Protein AF-A0A7K2M2I0-F1 (afdb_monomer)

Solvent-accessible surface area (backbone atoms only — not comparable to full-atom values): 10904 Å² total; per-residue (Å²): 122,83,49,74,66,54,55,47,47,63,71,65,64,70,82,87,80,87,92,61,94,86,58,43,70,36,60,53,73,63,79,59,90,87,42,43,82,26,60,72,17,29,39,34,62,37,60,42,99,86,57,34,43,41,34,21,38,32,19,46,18,62,40,40,69,42,77,88,64,97,69,63,64,79,21,45,35,32,72,58,45,42,51,54,37,42,75,67,76,42,60,41,87,72,42,45,36,76,37,56,47,41,44,32,69,57,43,24,55,62,73,45,43,42,28,23,38,46,34,14,31,52,50,19,38,62,26,90,73,6,53,51,38,55,55,46,54,54,52,52,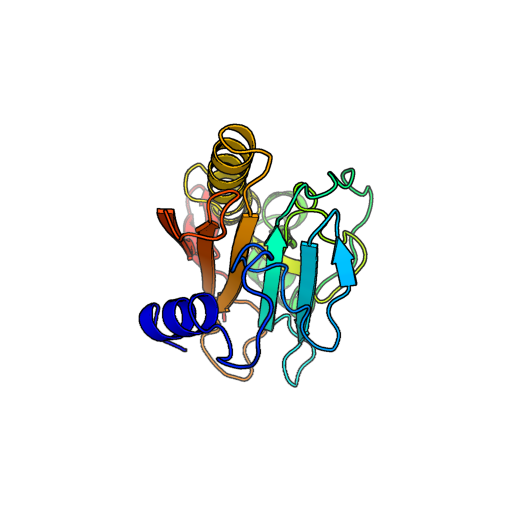53,44,65,77,40,63,72,20,35,28,37,34,39,24,33,54,39,44,75,46,94,84,42,55,27,34,41,27,34,43,38,39,36,40,35,20,43,62,72,21,47,78,74,55,72,51,74,49,76,26,54,21,26,32,78,52,67,94,79,37,77,42,70,69,30,70

Foldseek 3Di:
DDDLVVVVCVLVDDDDDDDDLPAQLAQQPDDDPQWDDFASKTWHWDADPVQATFKIKIKQALGDQADDDPDADAAWCNVVLCVLCVVLVHHCVQFKDFAARDDSGRVGDSHDSSRTAIFTDPQADPDCQHPVVLVVVVVVVCVVANLKIKTKMKGQDAPDSPWRHGQWIWIKIFIAHNNNHTDDMDIHIGGRWTQSDVVGIDGSGD

pLDDT: mean 89.0, std 15.61, range [38.84, 98.62]

Nearest PDB structures (foldseek):
  4qgo-assembly2_B  TM=6.259E-01  e=3.735E-07  Streptococcus agalactiae ILRI112
  3owv-assembly1_A  TM=6.358E-01  e=6.701E-07  Streptococcus pneumoniae
  3owv-assembly2_B  TM=6.213E-01  e=8.466E-07  Streptococcus pneumoniae
  6t6k-assembly1_A  TM=5.512E-01  e=5.069E+00  Synechocystis sp. PCC 6803 substr. Kazusa

Structure (mmCIF, N/CA/C/O backbone):
data_AF-A0A7K2M2I0-F1
#
_entry.id   AF-A0A7K2M2I0-F1
#
loop_
_atom_site.group_PDB
_atom_site.id
_atom_site.type_symbol
_atom_site.label_atom_id
_atom_site.label_alt_id
_atom_site.label_comp_id
_atom_site.label_asym_id
_atom_site.label_entity_id
_atom_site.label_seq_id
_atom_site.pdbx_PDB_ins_code
_atom_site.Cartn_x
_atom_site.Cartn_y
_atom_site.Cartn_z
_atom_site.occupancy
_atom_site.B_iso_or_equiv
_atom_site.auth_seq_id
_atom_site.auth_comp_id
_atom_site.auth_asym_id
_atom_site.auth_atom_id
_atom_site.pdbx_PDB_model_num
ATOM 1 N N . ALA A 1 1 ? 7.058 -11.892 14.738 1.00 44.81 1 ALA A N 1
ATOM 2 C CA . ALA A 1 1 ? 7.104 -11.190 13.439 1.00 44.81 1 ALA A CA 1
ATOM 3 C C . ALA A 1 1 ? 8.462 -11.463 12.816 1.00 44.81 1 ALA A C 1
ATOM 5 O O . ALA A 1 1 ? 9.406 -11.544 13.599 1.00 44.81 1 ALA A O 1
ATOM 6 N N . PRO A 1 2 ? 8.571 -11.635 11.488 1.00 45.06 2 PRO A N 1
ATOM 7 C CA . PRO A 1 2 ? 9.882 -11.705 10.861 1.00 45.06 2 PRO A CA 1
ATOM 8 C C . PRO A 1 2 ? 10.647 -10.408 11.135 1.00 45.06 2 PRO A C 1
ATOM 10 O O . PRO A 1 2 ? 10.072 -9.321 11.243 1.00 45.06 2 PRO A O 1
ATOM 13 N N . SER A 1 3 ? 11.947 -10.547 11.328 1.00 47.19 3 SER A N 1
ATOM 14 C CA . SER A 1 3 ? 12.877 -9.443 11.488 1.00 47.19 3 SER A CA 1
ATOM 15 C C . SER A 1 3 ? 13.002 -8.645 10.182 1.00 47.19 3 SER A C 1
ATOM 17 O O . SER A 1 3 ? 12.804 -9.193 9.094 1.00 47.19 3 SER A O 1
ATOM 19 N N . PRO A 1 4 ? 13.409 -7.364 10.246 1.00 48.16 4 PRO A N 1
ATOM 20 C CA . PRO A 1 4 ? 13.746 -6.591 9.050 1.00 48.16 4 PRO A CA 1
ATOM 21 C C . PRO A 1 4 ? 14.769 -7.295 8.144 1.00 48.16 4 PRO A C 1
ATOM 23 O O . PRO A 1 4 ? 14.689 -7.177 6.924 1.00 48.16 4 PRO A O 1
ATOM 26 N N . ALA A 1 5 ? 15.687 -8.073 8.731 1.00 45.75 5 ALA A N 1
ATOM 27 C CA . ALA A 1 5 ? 16.658 -8.885 8.004 1.00 45.75 5 ALA A CA 1
ATOM 28 C C . ALA A 1 5 ? 16.000 -10.046 7.239 1.00 45.75 5 ALA A C 1
ATOM 30 O O . ALA A 1 5 ? 16.380 -10.317 6.105 1.00 45.75 5 ALA A O 1
ATOM 31 N N . GLU A 1 6 ? 14.979 -10.695 7.802 1.00 48.00 6 GLU A N 1
ATOM 32 C CA . GLU A 1 6 ? 14.219 -11.749 7.118 1.00 48.00 6 GLU A CA 1
ATOM 33 C C . GLU A 1 6 ? 13.348 -11.186 5.987 1.00 48.00 6 GLU A C 1
ATOM 35 O O . GLU A 1 6 ? 13.286 -11.784 4.912 1.00 48.00 6 GLU A O 1
ATOM 40 N N . SER A 1 7 ? 12.722 -10.019 6.176 1.00 49.75 7 SER A N 1
ATOM 41 C CA . SER A 1 7 ? 11.984 -9.340 5.100 1.00 49.75 7 SER A CA 1
ATOM 42 C C . SER A 1 7 ? 12.932 -8.865 3.986 1.00 49.75 7 SER A C 1
ATOM 44 O O . SER A 1 7 ? 12.614 -9.011 2.805 1.00 49.75 7 SER A O 1
ATOM 46 N N . ALA A 1 8 ? 14.127 -8.369 4.332 1.00 51.31 8 ALA A N 1
ATOM 47 C CA . ALA A 1 8 ? 15.167 -8.015 3.364 1.00 51.31 8 ALA A CA 1
ATOM 48 C C . ALA A 1 8 ? 15.718 -9.248 2.626 1.00 51.31 8 ALA A C 1
ATOM 50 O O . ALA A 1 8 ? 15.867 -9.211 1.408 1.00 51.31 8 ALA A O 1
ATOM 51 N N . ALA A 1 9 ? 15.939 -10.365 3.323 1.00 55.78 9 ALA A N 1
ATOM 52 C CA . ALA A 1 9 ? 16.357 -11.625 2.713 1.00 55.78 9 ALA A CA 1
ATOM 53 C C . ALA A 1 9 ? 15.294 -12.163 1.744 1.00 55.78 9 ALA A C 1
ATOM 55 O O . ALA A 1 9 ? 15.634 -12.608 0.649 1.00 55.78 9 ALA A O 1
ATOM 56 N N . ARG A 1 10 ? 14.001 -12.061 2.083 1.00 59.44 10 ARG A N 1
ATOM 57 C CA . ARG A 1 10 ? 12.899 -12.401 1.164 1.00 59.44 10 ARG A CA 1
ATOM 58 C C . ARG A 1 10 ? 12.860 -11.492 -0.064 1.00 59.44 10 ARG A C 1
ATOM 60 O O . ARG A 1 10 ? 12.617 -11.982 -1.162 1.00 59.44 10 ARG A O 1
ATOM 67 N N . ALA A 1 11 ? 13.134 -10.197 0.099 1.00 55.69 11 ALA A N 1
ATOM 68 C CA . ALA A 1 11 ? 13.241 -9.265 -1.024 1.00 55.69 11 ALA A CA 1
ATOM 69 C C . ALA A 1 11 ? 14.474 -9.544 -1.908 1.00 55.69 11 ALA A C 1
ATOM 71 O O . ALA A 1 11 ? 14.395 -9.377 -3.123 1.00 55.69 11 ALA A O 1
ATOM 72 N N . ALA A 1 12 ? 15.581 -10.001 -1.316 1.00 55.03 12 ALA A N 1
ATOM 73 C CA . ALA A 1 12 ? 16.844 -10.278 -2.001 1.00 55.03 12 ALA A CA 1
ATOM 74 C C . ALA A 1 12 ? 16.941 -11.688 -2.620 1.00 55.03 12 ALA A C 1
ATOM 76 O O . ALA A 1 12 ? 17.803 -11.929 -3.463 1.00 55.03 12 ALA A O 1
ATOM 77 N N . SER A 1 13 ? 16.085 -12.634 -2.220 1.00 49.22 13 SER A N 1
ATOM 78 C CA . SER A 1 13 ? 16.170 -14.030 -2.666 1.00 49.22 13 SER A CA 1
ATOM 79 C C . SER A 1 13 ? 15.717 -14.197 -4.124 1.00 49.22 13 SER A C 1
ATOM 81 O O . SER A 1 13 ? 14.531 -14.373 -4.411 1.00 49.22 13 SER A O 1
ATOM 83 N N . ALA A 1 14 ? 16.670 -14.193 -5.057 1.00 45.72 14 ALA A N 1
ATOM 84 C CA . ALA A 1 14 ? 16.487 -14.734 -6.402 1.00 45.72 14 ALA A CA 1
ATOM 85 C C . ALA A 1 14 ? 16.726 -16.260 -6.384 1.00 45.72 14 ALA A C 1
ATOM 87 O O . ALA A 1 14 ? 17.721 -16.704 -5.811 1.00 45.72 14 ALA A O 1
ATOM 88 N N . PRO A 1 15 ? 15.872 -17.099 -7.002 1.00 42.66 15 PRO A N 1
ATOM 89 C CA . PRO A 1 15 ? 16.202 -18.507 -7.171 1.00 42.66 15 PRO A CA 1
ATOM 90 C C . PRO A 1 15 ? 17.300 -18.646 -8.235 1.00 42.66 15 PRO A C 1
ATOM 92 O O . PRO A 1 15 ? 17.111 -18.235 -9.381 1.00 42.66 15 PRO A O 1
ATOM 95 N N . ALA A 1 16 ? 18.434 -19.237 -7.855 1.00 41.16 16 ALA A N 1
ATOM 96 C CA . ALA A 1 16 ? 19.472 -19.667 -8.785 1.00 41.16 16 ALA A CA 1
ATOM 97 C C . ALA A 1 16 ? 18.910 -20.775 -9.696 1.00 41.16 16 ALA A C 1
ATOM 99 O O . ALA A 1 16 ? 18.364 -21.762 -9.204 1.00 41.16 16 ALA A O 1
ATOM 100 N N . GLY A 1 17 ? 18.994 -20.591 -11.017 1.00 38.84 17 GLY A N 1
ATOM 101 C CA . GLY A 1 17 ? 18.535 -21.587 -11.988 1.00 38.84 17 GLY A CA 1
ATOM 102 C C . GLY A 1 17 ? 18.375 -21.059 -13.418 1.00 38.84 17 GLY A C 1
ATOM 103 O O . GLY A 1 17 ? 17.426 -20.329 -13.706 1.00 38.84 17 GLY A O 1
ATOM 104 N N . ASP A 1 18 ? 19.318 -21.491 -14.253 1.00 42.44 18 ASP A N 1
ATOM 105 C CA . ASP A 1 18 ? 19.392 -21.599 -15.717 1.00 42.44 18 ASP A CA 1
ATOM 106 C C . ASP A 1 18 ? 19.534 -20.397 -16.665 1.00 42.44 18 ASP A C 1
ATOM 108 O O . ASP A 1 18 ? 19.081 -19.276 -16.429 1.00 42.44 18 ASP A O 1
ATOM 112 N N . GLN A 1 19 ? 20.285 -20.736 -17.721 1.00 45.16 19 GLN A N 1
ATOM 113 C CA . GLN A 1 19 ? 21.080 -19.970 -18.672 1.00 45.16 19 GLN A CA 1
ATOM 114 C C . GLN A 1 19 ? 20.234 -19.144 -19.646 1.00 45.16 19 GLN A C 1
ATOM 116 O O . GLN A 1 19 ? 19.500 -19.688 -20.461 1.00 45.16 19 GLN A O 1
ATOM 121 N N . ASP A 1 20 ? 20.397 -17.826 -19.583 1.00 44.78 20 ASP A N 1
ATOM 122 C CA . ASP A 1 20 ? 20.154 -16.896 -20.689 1.00 44.78 20 ASP A CA 1
ATOM 123 C C . ASP A 1 20 ? 20.966 -15.637 -20.344 1.00 44.78 20 ASP A C 1
ATOM 125 O O . ASP A 1 20 ? 20.525 -14.793 -19.562 1.00 44.78 20 ASP A O 1
ATOM 129 N N . ALA A 1 21 ? 22.214 -15.572 -20.820 1.00 48.66 21 ALA A N 1
ATOM 130 C CA . ALA A 1 21 ? 23.200 -14.565 -20.403 1.00 48.66 21 ALA A CA 1
ATOM 131 C C . ALA A 1 21 ? 22.839 -13.119 -20.815 1.00 48.66 21 ALA A C 1
ATOM 133 O O . ALA A 1 21 ? 23.438 -12.181 -20.300 1.00 48.66 21 ALA A O 1
ATOM 134 N N . ASP A 1 22 ? 21.827 -12.946 -21.675 1.00 50.06 22 ASP A N 1
ATOM 135 C CA . ASP A 1 22 ? 21.399 -11.652 -22.228 1.00 50.06 22 ASP A CA 1
ATOM 136 C C . ASP A 1 22 ? 20.101 -11.088 -21.621 1.00 50.06 22 ASP A C 1
ATOM 138 O O . ASP A 1 22 ? 19.665 -9.992 -21.987 1.00 50.06 22 ASP A O 1
ATOM 142 N N . ARG A 1 23 ? 19.438 -11.792 -20.690 1.00 51.34 23 ARG A N 1
ATOM 143 C CA . ARG A 1 23 ? 18.279 -11.212 -19.986 1.00 51.34 23 ARG A CA 1
ATOM 144 C C . ARG A 1 23 ? 18.744 -10.460 -18.741 1.00 51.34 23 ARG A C 1
ATOM 146 O O . ARG A 1 23 ? 19.466 -11.054 -17.941 1.00 51.34 23 ARG A O 1
ATOM 153 N N . PRO A 1 24 ? 18.268 -9.217 -18.507 1.00 53.81 24 PRO A N 1
ATOM 154 C CA . PRO A 1 24 ? 18.514 -8.517 -17.251 1.00 53.81 24 PRO A CA 1
ATOM 155 C C . PRO A 1 24 ? 18.204 -9.440 -16.072 1.00 53.81 24 PRO A C 1
ATOM 157 O O . PRO A 1 24 ? 17.116 -10.025 -16.014 1.00 53.81 24 PRO A O 1
ATOM 160 N N . LEU A 1 25 ? 19.149 -9.584 -15.141 1.00 68.62 25 LEU A N 1
ATOM 161 C CA . LEU A 1 25 ? 19.031 -10.415 -13.929 1.00 68.62 25 LEU A CA 1
ATOM 162 C C . LEU A 1 25 ? 18.081 -9.795 -12.886 1.00 68.62 25 LEU A C 1
ATOM 164 O O . LEU A 1 25 ? 18.272 -9.916 -11.680 1.00 68.62 25 LEU A O 1
ATOM 168 N N . ASP A 1 26 ? 17.051 -9.107 -13.364 1.00 83.44 26 ASP A N 1
ATOM 169 C CA . ASP A 1 26 ? 16.182 -8.256 -12.580 1.00 83.44 26 ASP A CA 1
ATOM 170 C C . ASP A 1 26 ? 14.972 -9.017 -12.008 1.00 83.44 26 ASP A C 1
ATOM 172 O O . ASP A 1 26 ? 14.738 -10.205 -12.274 1.00 83.44 26 ASP A O 1
ATOM 176 N N . CYS A 1 27 ? 14.153 -8.325 -11.212 1.00 90.19 27 CYS A N 1
ATOM 177 C CA . CYS A 1 27 ? 13.001 -8.945 -10.560 1.00 90.19 27 CYS A CA 1
ATOM 178 C C . CYS A 1 27 ? 11.903 -9.433 -11.526 1.00 90.19 27 CYS A C 1
ATOM 180 O O . CYS A 1 27 ? 10.989 -10.151 -11.101 1.00 90.19 27 CYS A O 1
ATOM 182 N N . ALA A 1 28 ? 11.940 -9.041 -12.804 1.00 89.06 28 ALA A N 1
ATOM 183 C CA . ALA A 1 28 ? 10.924 -9.377 -13.795 1.00 89.06 28 ALA A CA 1
ATOM 184 C C . ALA A 1 28 ? 11.223 -10.710 -14.490 1.00 89.06 28 ALA A C 1
ATOM 186 O O . ALA A 1 28 ? 10.311 -11.294 -15.081 1.00 89.06 28 ALA A O 1
ATOM 187 N N . ARG A 1 29 ? 12.459 -11.226 -14.379 1.00 85.50 29 ARG A N 1
ATOM 188 C CA . ARG A 1 29 ? 12.891 -12.483 -15.011 1.00 85.50 29 ARG A CA 1
ATOM 189 C C . ARG A 1 29 ? 11.975 -13.659 -14.676 1.00 85.50 29 ARG A C 1
ATOM 191 O O . ARG A 1 29 ? 11.668 -14.470 -15.549 1.00 85.50 29 ARG A O 1
ATOM 198 N N . ARG A 1 30 ? 11.522 -13.754 -13.422 1.00 84.94 30 ARG A N 1
ATOM 199 C CA . ARG A 1 30 ? 10.608 -14.806 -12.965 1.00 84.94 30 ARG A CA 1
ATOM 200 C C . ARG A 1 30 ? 9.405 -14.204 -12.258 1.00 84.94 30 ARG A C 1
ATOM 202 O O . ARG A 1 30 ? 9.516 -13.668 -11.160 1.00 84.94 30 ARG A O 1
ATOM 209 N N . MET A 1 31 ? 8.240 -14.367 -12.873 1.00 92.38 31 MET A N 1
ATOM 210 C CA . MET A 1 31 ? 6.964 -14.050 -12.245 1.00 92.38 31 MET A CA 1
ATOM 211 C C . MET A 1 31 ? 6.571 -15.181 -11.277 1.00 92.38 31 MET A C 1
ATOM 213 O O . MET A 1 31 ? 6.487 -16.337 -11.708 1.00 92.38 31 MET A O 1
ATOM 217 N N . PRO A 1 32 ? 6.327 -14.894 -9.986 1.00 93.69 32 PRO A N 1
ATOM 218 C CA . PRO A 1 32 ? 5.854 -15.896 -9.036 1.00 93.69 32 PRO A CA 1
ATOM 219 C C . PRO A 1 32 ? 4.492 -16.482 -9.430 1.00 93.69 32 PRO A C 1
ATOM 221 O O . PRO A 1 32 ? 3.665 -15.821 -10.065 1.00 93.69 32 PRO A O 1
ATOM 224 N N . LYS A 1 33 ? 4.220 -17.722 -9.007 1.00 93.94 33 LYS A N 1
ATOM 225 C CA . LYS A 1 33 ? 2.902 -18.346 -9.192 1.00 93.94 33 LYS A CA 1
ATOM 226 C C . LYS A 1 33 ? 1.832 -17.515 -8.474 1.00 93.94 33 LYS A C 1
ATOM 228 O O . LYS A 1 33 ? 2.011 -17.142 -7.321 1.00 93.94 33 LYS A O 1
ATOM 233 N N . GLY A 1 34 ? 0.719 -17.245 -9.155 1.00 93.75 34 GLY A N 1
ATOM 234 C CA . GLY A 1 34 ? -0.383 -16.438 -8.617 1.00 93.75 34 GLY A CA 1
ATOM 235 C C . GLY A 1 34 ? -0.185 -14.924 -8.734 1.00 93.75 34 GLY A C 1
ATOM 236 O O . GLY A 1 34 ? -1.115 -14.178 -8.434 1.00 93.75 34 GLY A O 1
ATOM 237 N N . ALA A 1 35 ? 0.978 -14.457 -9.203 1.00 96.81 35 ALA A N 1
ATOM 238 C CA . ALA A 1 35 ? 1.174 -13.048 -9.509 1.00 96.81 35 ALA A CA 1
ATOM 239 C C . ALA A 1 35 ? 0.404 -12.650 -10.779 1.00 96.81 35 ALA A C 1
ATOM 241 O O . ALA A 1 35 ? 0.248 -13.436 -11.717 1.00 96.81 35 ALA A O 1
ATOM 242 N N . VAL A 1 36 ? -0.050 -11.401 -10.818 1.00 96.50 36 VAL A N 1
ATOM 243 C CA . VAL A 1 36 ? -0.698 -10.783 -11.976 1.00 96.50 36 VAL A CA 1
ATOM 244 C C . VAL A 1 36 ? 0.282 -9.860 -12.688 1.00 96.50 36 VAL A C 1
ATOM 246 O O . VAL A 1 36 ? 1.076 -9.170 -12.048 1.00 96.50 36 VAL A O 1
ATOM 249 N N . ARG A 1 37 ? 0.227 -9.816 -14.022 1.00 96.38 37 ARG A N 1
ATOM 250 C CA . ARG A 1 37 ? 1.050 -8.884 -14.804 1.00 96.38 37 ARG A CA 1
ATOM 251 C C . ARG A 1 37 ? 0.678 -7.435 -14.487 1.00 96.38 37 ARG A C 1
ATOM 253 O O . ARG A 1 37 ? -0.501 -7.099 -14.397 1.00 96.38 37 ARG A O 1
ATOM 260 N N . SER A 1 38 ? 1.690 -6.580 -14.372 1.00 95.56 38 SER A N 1
ATOM 261 C CA . SER A 1 38 ? 1.537 -5.142 -14.149 1.00 95.56 38 SER A CA 1
ATOM 262 C C . SER A 1 38 ? 2.661 -4.401 -14.871 1.00 95.56 38 SER A C 1
ATOM 264 O O . SER A 1 38 ? 3.823 -4.473 -14.472 1.00 95.56 38 SER A O 1
ATOM 266 N N . GLY A 1 39 ? 2.336 -3.725 -15.976 1.00 93.94 39 GLY A N 1
ATOM 267 C CA . GLY A 1 39 ? 3.350 -3.116 -16.841 1.00 93.94 39 GLY A CA 1
ATOM 268 C C . GLY A 1 39 ? 4.238 -4.187 -17.476 1.00 93.94 39 GLY A C 1
ATOM 269 O O . GLY A 1 39 ? 3.729 -5.170 -18.015 1.00 93.94 39 GLY A O 1
ATOM 270 N N . LYS A 1 40 ? 5.561 -4.015 -17.385 1.00 94.56 40 LYS A N 1
ATOM 271 C CA . LYS A 1 40 ? 6.556 -5.039 -17.755 1.00 94.56 40 LYS A CA 1
ATOM 272 C C . LYS A 1 40 ? 6.975 -5.929 -16.575 1.00 94.56 40 LYS A C 1
ATOM 274 O O . LYS A 1 40 ? 7.872 -6.750 -16.732 1.00 94.56 40 LYS A O 1
ATOM 279 N N . GLY A 1 41 ? 6.356 -5.756 -15.412 1.00 96.12 41 GLY A N 1
ATOM 280 C CA . GLY A 1 41 ? 6.596 -6.564 -14.226 1.00 96.12 41 GLY A CA 1
ATOM 281 C C . GLY A 1 41 ? 5.330 -7.275 -13.758 1.00 96.12 41 GLY A C 1
ATOM 282 O O . GLY A 1 41 ? 4.487 -7.697 -14.558 1.00 96.12 41 GLY A O 1
ATOM 283 N N . TRP A 1 42 ? 5.197 -7.434 -12.447 1.00 97.56 42 TRP A N 1
ATOM 284 C CA . TRP A 1 42 ? 4.133 -8.234 -11.846 1.00 97.56 42 TRP A CA 1
ATOM 285 C C . TRP A 1 42 ? 3.825 -7.778 -10.420 1.00 97.56 42 TRP A C 1
ATOM 287 O O . TRP A 1 42 ? 4.641 -7.115 -9.785 1.00 97.56 42 TRP A O 1
ATOM 297 N N . ILE A 1 43 ? 2.641 -8.134 -9.924 1.00 98.44 43 ILE A N 1
ATOM 298 C CA . ILE A 1 43 ? 2.184 -7.906 -8.549 1.00 98.44 43 ILE A CA 1
ATOM 299 C C . ILE A 1 43 ? 1.642 -9.224 -7.991 1.00 98.44 43 ILE A C 1
ATOM 301 O O . ILE A 1 43 ? 0.843 -9.892 -8.639 1.00 98.44 43 ILE A O 1
ATOM 305 N N . LEU A 1 44 ? 2.040 -9.578 -6.777 1.00 98.06 44 LEU A N 1
ATOM 306 C CA . LEU A 1 44 ? 1.528 -10.692 -5.997 1.00 98.06 44 LEU A CA 1
ATOM 307 C C . LEU A 1 44 ? 1.025 -10.156 -4.657 1.00 98.06 44 LEU A C 1
ATOM 309 O O . LEU A 1 44 ? 1.784 -9.582 -3.887 1.00 98.06 44 LEU A O 1
ATOM 313 N N . ASN A 1 45 ? -0.249 -10.374 -4.360 1.00 98.00 45 ASN A N 1
ATOM 314 C CA . ASN A 1 45 ? -0.803 -10.133 -3.034 1.00 98.00 45 ASN A CA 1
ATOM 315 C C . ASN A 1 45 ? -1.131 -11.476 -2.389 1.00 98.00 45 ASN A C 1
ATOM 317 O O . ASN A 1 45 ? -1.802 -12.302 -3.010 1.00 98.00 45 ASN A O 1
ATOM 321 N N . THR A 1 46 ? -0.708 -11.675 -1.148 1.00 96.25 46 THR A N 1
ATOM 322 C CA . THR A 1 46 ? -0.990 -12.891 -0.383 1.00 96.25 46 THR A CA 1
ATOM 323 C C . THR A 1 46 ? -1.942 -12.590 0.768 1.00 96.25 46 THR A C 1
ATOM 325 O O . THR A 1 46 ? -2.008 -11.472 1.291 1.00 96.25 46 THR A O 1
ATOM 328 N N . ALA A 1 47 ? -2.727 -13.596 1.134 1.00 93.50 47 ALA A N 1
ATOM 329 C CA . ALA A 1 47 ? -3.610 -13.542 2.283 1.00 93.50 47 ALA A CA 1
ATOM 330 C C . ALA A 1 47 ? -3.196 -14.613 3.288 1.00 93.50 47 ALA A C 1
ATOM 332 O O . ALA A 1 47 ? -2.925 -15.746 2.892 1.00 93.50 47 ALA A O 1
ATOM 333 N N . GLY A 1 48 ? -3.214 -14.252 4.567 1.00 85.56 48 GLY A N 1
ATOM 334 C CA . GLY A 1 48 ? -3.014 -15.193 5.660 1.00 85.56 48 GLY A CA 1
ATOM 335 C C . GLY A 1 48 ? -4.253 -16.054 5.913 1.00 85.56 48 GLY A C 1
ATOM 336 O O . GLY A 1 48 ? -5.312 -15.856 5.312 1.00 85.56 48 GLY A O 1
ATOM 337 N N . ALA A 1 49 ? -4.141 -16.982 6.866 1.00 74.06 49 ALA A N 1
ATOM 338 C CA . ALA A 1 49 ? -5.164 -17.990 7.171 1.00 74.06 49 ALA A CA 1
ATOM 339 C C . ALA A 1 49 ? -6.565 -17.425 7.500 1.00 74.06 49 ALA A C 1
ATOM 341 O O . ALA A 1 49 ? -7.568 -18.090 7.263 1.00 74.06 49 ALA A O 1
ATOM 342 N N . ASN A 1 50 ? -6.655 -16.191 8.003 1.00 82.75 50 ASN A N 1
ATOM 343 C CA . ASN A 1 50 ? -7.917 -15.508 8.313 1.00 82.75 50 ASN A CA 1
ATOM 344 C C . ASN A 1 50 ? -8.392 -14.545 7.205 1.00 82.75 50 ASN A C 1
ATOM 346 O O . ASN A 1 50 ? -9.339 -13.788 7.402 1.00 82.75 50 ASN A O 1
ATOM 350 N N . GLY A 1 51 ? -7.747 -14.541 6.035 1.00 88.19 51 GLY A N 1
ATOM 351 C CA . GLY A 1 51 ? -8.084 -13.649 4.923 1.00 88.19 51 GLY A CA 1
ATOM 352 C C . GLY A 1 51 ? -7.566 -12.216 5.082 1.00 88.19 51 GLY A C 1
ATOM 353 O O . GLY A 1 51 ? -7.903 -11.355 4.261 1.00 88.19 51 GLY A O 1
ATOM 354 N N . ARG A 1 52 ? -6.746 -11.938 6.109 1.00 93.19 52 ARG A N 1
ATOM 355 C CA . ARG A 1 52 ? -5.994 -10.681 6.213 1.00 93.19 52 ARG A CA 1
ATOM 356 C C . ARG A 1 52 ? -4.901 -10.626 5.157 1.00 93.19 52 ARG A C 1
ATOM 358 O O . ARG A 1 52 ? -4.320 -11.649 4.814 1.00 93.19 52 ARG A O 1
ATOM 365 N N . THR A 1 53 ? -4.598 -9.431 4.671 1.00 95.31 53 THR A N 1
ATOM 366 C CA . THR A 1 53 ? -3.459 -9.237 3.771 1.00 95.31 53 THR A CA 1
ATOM 367 C C . THR A 1 53 ? -2.155 -9.506 4.519 1.00 95.31 53 THR A C 1
ATOM 369 O O . THR A 1 53 ? -1.945 -8.926 5.585 1.00 95.31 53 THR A O 1
ATOM 372 N N . GLU A 1 54 ? -1.303 -10.368 3.968 1.00 94.56 54 GLU A N 1
ATOM 373 C CA . GLU A 1 54 ? -0.045 -10.792 4.597 1.00 94.56 54 GLU A CA 1
ATOM 374 C C . GLU A 1 54 ? 1.171 -10.173 3.908 1.00 94.56 54 GLU A C 1
ATOM 376 O O . GLU A 1 54 ? 2.007 -9.574 4.573 1.00 94.56 54 GLU A O 1
ATOM 381 N N . THR A 1 55 ? 1.235 -10.221 2.578 1.00 96.25 55 THR A N 1
ATOM 382 C CA . THR A 1 55 ? 2.256 -9.503 1.808 1.00 96.25 55 THR A CA 1
ATOM 383 C C . THR A 1 55 ? 1.674 -8.899 0.536 1.00 96.25 55 THR A C 1
ATOM 385 O O . THR A 1 55 ? 0.693 -9.378 -0.042 1.00 96.25 55 THR A O 1
ATOM 388 N N . GLY A 1 56 ? 2.295 -7.818 0.082 1.00 98.19 56 GLY A N 1
ATOM 389 C CA . GLY A 1 56 ? 2.248 -7.388 -1.304 1.00 98.19 56 GLY A CA 1
ATOM 390 C C . GLY A 1 56 ? 3.665 -7.334 -1.828 1.00 98.19 56 GLY A C 1
ATOM 391 O O . GLY A 1 56 ? 4.489 -6.577 -1.328 1.00 98.19 56 GLY A O 1
ATOM 392 N N . GLU A 1 57 ? 3.930 -8.131 -2.844 1.00 98.06 57 GLU A N 1
ATOM 393 C CA . GLU A 1 57 ? 5.193 -8.179 -3.553 1.00 98.06 57 GLU A CA 1
ATOM 394 C C . GLU A 1 57 ? 4.973 -7.715 -4.981 1.00 98.06 57 GLU A C 1
ATOM 396 O O . GLU A 1 57 ? 3.958 -8.024 -5.602 1.00 98.06 57 GLU A O 1
ATOM 401 N N . ALA A 1 58 ? 5.924 -6.981 -5.530 1.00 98.31 58 ALA A N 1
ATOM 402 C CA . ALA A 1 58 ? 5.870 -6.579 -6.915 1.00 98.31 58 ALA A CA 1
ATOM 403 C C . ALA A 1 58 ? 7.265 -6.507 -7.514 1.00 98.31 58 ALA A C 1
ATOM 405 O O . ALA A 1 58 ? 8.234 -6.156 -6.843 1.00 98.31 58 ALA A O 1
ATOM 406 N N . CYS A 1 59 ? 7.342 -6.778 -8.808 1.00 97.69 59 CYS A N 1
ATOM 407 C CA . CYS A 1 59 ? 8.407 -6.234 -9.624 1.00 97.69 59 CYS A CA 1
ATOM 408 C C . CYS A 1 59 ? 7.853 -5.031 -10.381 1.00 97.69 59 CYS A C 1
ATOM 410 O O . CYS A 1 59 ? 6.994 -5.175 -11.255 1.00 97.69 59 CYS A O 1
ATOM 412 N N . LEU A 1 60 ? 8.315 -3.836 -10.027 1.00 97.62 60 LEU A N 1
ATOM 413 C CA . LEU A 1 60 ? 7.897 -2.588 -10.646 1.00 97.62 60 LEU A CA 1
ATOM 414 C C . LEU A 1 60 ? 8.813 -2.306 -11.833 1.00 97.62 60 LEU A C 1
ATOM 416 O O . LEU A 1 60 ? 9.897 -1.755 -11.675 1.00 97.62 60 LEU A O 1
ATOM 420 N N . LYS A 1 61 ? 8.365 -2.687 -13.030 1.00 95.62 61 LYS A N 1
ATOM 421 C CA . LYS A 1 61 ? 9.032 -2.358 -14.294 1.00 95.62 61 LYS A CA 1
ATOM 422 C C . LYS A 1 61 ? 8.030 -1.687 -15.220 1.00 95.62 61 LYS A C 1
ATOM 424 O O . LYS A 1 61 ? 7.076 -2.325 -15.668 1.00 95.62 61 LYS A O 1
ATOM 429 N N . LYS A 1 62 ? 8.212 -0.385 -15.460 1.00 93.94 62 LYS A N 1
ATOM 430 C CA . LYS A 1 62 ? 7.232 0.485 -16.146 1.00 93.94 62 LYS A CA 1
ATOM 431 C C . LYS A 1 62 ? 5.802 0.288 -15.599 1.00 93.94 62 LYS A C 1
ATOM 433 O O . LYS A 1 62 ? 4.906 -0.088 -16.362 1.00 93.94 62 LYS A O 1
ATOM 438 N N . PRO A 1 63 ? 5.583 0.450 -14.278 1.00 94.50 63 PRO A N 1
ATOM 439 C CA . PRO A 1 63 ? 4.298 0.141 -13.670 1.00 94.50 63 PRO A CA 1
ATOM 440 C C . PRO A 1 63 ? 3.192 1.069 -14.207 1.00 94.50 63 PRO A C 1
ATOM 442 O O . PRO A 1 63 ? 3.410 2.274 -14.367 1.00 94.50 63 PRO A O 1
ATOM 445 N N . PRO A 1 64 ? 1.986 0.540 -14.469 1.00 93.06 64 PRO A N 1
ATOM 4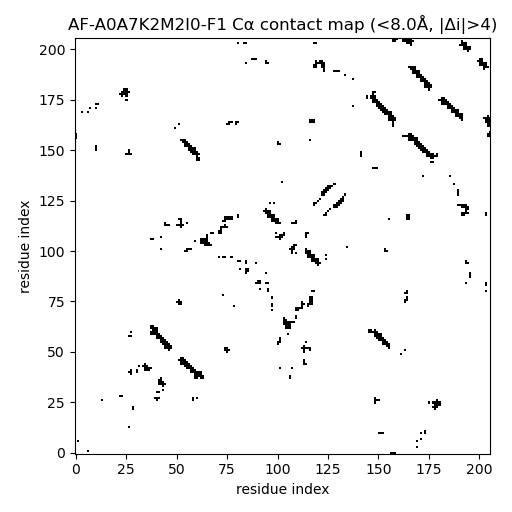46 C CA . PRO A 1 64 ? 0.857 1.348 -14.887 1.00 93.06 64 PRO A CA 1
ATOM 447 C C . PRO A 1 64 ? 0.351 2.178 -13.704 1.00 93.06 64 PRO A C 1
ATOM 449 O O . PRO A 1 64 ? 0.327 1.723 -12.563 1.00 93.06 64 PRO A O 1
ATOM 452 N N . LYS A 1 65 ? -0.116 3.399 -13.970 1.00 91.56 65 LYS A N 1
ATOM 453 C CA . LYS A 1 65 ? -0.729 4.250 -12.942 1.00 91.56 65 LYS A CA 1
ATOM 454 C C . LYS A 1 65 ? -2.238 4.011 -12.916 1.00 91.56 65 LYS A C 1
ATOM 456 O O . LYS A 1 65 ? -2.966 4.535 -13.759 1.00 91.56 65 LYS A O 1
ATOM 461 N N . ASN A 1 66 ? -2.726 3.245 -11.941 1.00 88.25 66 ASN A N 1
ATOM 462 C CA . ASN A 1 66 ? -4.164 3.083 -11.735 1.00 88.25 66 ASN A CA 1
ATOM 463 C C . ASN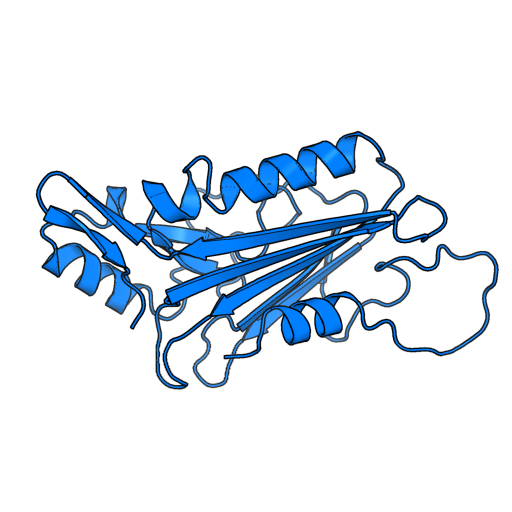 A 1 66 ? -4.764 4.373 -11.167 1.00 88.25 66 ASN A C 1
ATOM 465 O O . ASN A 1 66 ? -4.240 4.964 -10.222 1.00 88.25 66 ASN A O 1
ATOM 469 N N . LYS A 1 67 ? -5.910 4.789 -11.717 1.00 85.31 67 LYS A N 1
ATOM 470 C CA . LYS A 1 67 ? -6.665 5.935 -11.195 1.00 85.31 67 LYS A CA 1
ATOM 471 C C . LYS A 1 67 ? -7.204 5.629 -9.797 1.00 85.31 67 LYS A C 1
ATOM 473 O O . LYS A 1 67 ? -7.517 4.480 -9.472 1.00 85.31 67 LYS A O 1
ATOM 478 N N . ALA A 1 68 ? -7.357 6.672 -8.985 1.00 75.81 68 ALA A N 1
ATOM 479 C CA . ALA A 1 68 ? -8.049 6.563 -7.709 1.00 75.81 68 ALA A CA 1
ATOM 480 C C . ALA A 1 68 ? -9.483 6.048 -7.927 1.00 75.81 68 ALA A C 1
ATOM 482 O O . ALA A 1 68 ? -10.192 6.504 -8.826 1.00 75.81 68 ALA A O 1
ATOM 483 N N . ALA A 1 69 ? -9.918 5.090 -7.108 1.00 79.38 69 ALA A N 1
ATOM 484 C CA . ALA A 1 69 ? -11.283 4.580 -7.160 1.00 79.38 69 ALA A CA 1
ATOM 485 C C . ALA A 1 69 ? -12.200 5.338 -6.193 1.00 79.38 69 ALA A C 1
ATOM 487 O O . ALA A 1 69 ? -11.852 5.537 -5.031 1.00 79.38 69 ALA A O 1
ATOM 488 N N . LYS A 1 70 ? -13.421 5.660 -6.648 1.00 74.88 70 LYS A N 1
ATOM 489 C CA . LYS A 1 70 ? -14.466 6.283 -5.811 1.00 74.88 70 LYS A CA 1
ATOM 490 C C . LYS A 1 70 ? -14.870 5.409 -4.617 1.00 74.88 70 LYS A C 1
ATOM 492 O O . LYS A 1 70 ? -15.248 5.925 -3.573 1.00 74.88 70 LYS A O 1
ATOM 497 N N . ARG A 1 71 ? -14.800 4.079 -4.761 1.00 85.12 71 ARG A N 1
ATOM 498 C CA . ARG A 1 71 ? -15.145 3.116 -3.708 1.00 85.12 71 ARG A CA 1
ATOM 499 C C . ARG A 1 71 ? -14.154 1.958 -3.697 1.00 85.12 71 ARG A C 1
ATOM 501 O O . ARG A 1 71 ? -13.974 1.296 -4.717 1.00 85.12 71 ARG A O 1
ATOM 508 N N . LYS A 1 72 ? -13.563 1.700 -2.529 1.00 92.56 72 LYS A N 1
ATOM 509 C CA . LYS A 1 72 ? -12.699 0.545 -2.245 1.00 92.56 72 LYS A CA 1
ATOM 510 C C . LYS A 1 72 ? -13.438 -0.433 -1.321 1.00 92.56 72 LYS A C 1
ATOM 512 O O . LYS A 1 72 ? -14.158 0.032 -0.431 1.00 92.56 72 LYS A O 1
ATOM 517 N N . PRO A 1 73 ? -13.300 -1.758 -1.500 1.00 95.50 73 PRO A N 1
ATOM 518 C CA . PRO A 1 73 ? -13.896 -2.722 -0.585 1.00 95.50 73 PRO A CA 1
ATOM 519 C C . PRO A 1 73 ? -13.237 -2.636 0.794 1.00 95.50 73 PRO A C 1
ATOM 521 O O . PRO A 1 73 ? -12.088 -2.222 0.926 1.00 95.50 73 PRO A O 1
ATOM 524 N N . ASN A 1 74 ? -13.964 -3.035 1.834 1.00 96.88 74 ASN A N 1
ATOM 525 C CA . ASN A 1 74 ? -13.391 -3.125 3.174 1.00 96.88 74 ASN A CA 1
ATOM 526 C C . ASN A 1 74 ? -12.412 -4.312 3.228 1.00 96.88 74 ASN A C 1
ATOM 528 O O . ASN A 1 74 ? -12.841 -5.426 2.899 1.00 96.88 74 ASN A O 1
ATOM 532 N N . PRO A 1 75 ? -11.142 -4.098 3.621 1.00 96.69 75 PRO A N 1
ATOM 533 C CA . PRO A 1 75 ? -10.235 -5.197 3.928 1.00 96.69 75 PRO A CA 1
ATOM 534 C C . PRO A 1 75 ? -10.672 -5.928 5.201 1.00 96.69 75 PRO A C 1
ATOM 536 O O . PRO A 1 75 ? -11.527 -5.445 5.956 1.00 96.69 75 PRO A O 1
ATOM 539 N N . PHE A 1 76 ? -10.060 -7.084 5.446 1.00 96.81 76 PHE A N 1
ATOM 540 C CA . PHE A 1 76 ? -10.135 -7.749 6.745 1.00 96.81 76 PHE A CA 1
ATOM 541 C C . PHE A 1 76 ? -9.715 -6.786 7.873 1.00 96.81 76 PHE A C 1
ATOM 543 O O . PHE A 1 76 ? -8.935 -5.862 7.641 1.00 96.81 76 PHE A O 1
ATOM 550 N N . GLY A 1 77 ? -10.292 -6.934 9.068 1.00 96.38 77 GLY A N 1
ATOM 551 C CA . GLY A 1 77 ? -10.023 -6.052 10.213 1.00 96.38 77 GLY A CA 1
ATOM 552 C C . GLY A 1 77 ? -10.604 -4.633 10.111 1.00 96.38 77 GLY A C 1
ATOM 553 O O . GLY A 1 77 ? -10.590 -3.891 11.089 1.00 96.38 77 GLY A O 1
ATOM 554 N N . TYR A 1 78 ? -11.190 -4.222 8.977 1.00 97.62 78 TYR A N 1
ATOM 555 C CA . TYR A 1 78 ? -11.690 -2.846 8.821 1.00 97.62 78 TYR A CA 1
ATOM 556 C C . TYR A 1 78 ? -12.861 -2.508 9.757 1.00 97.62 78 TYR A C 1
ATOM 558 O O . TYR A 1 78 ? -13.001 -1.367 10.195 1.00 97.62 78 TYR A O 1
ATOM 566 N N . ALA A 1 79 ? -13.729 -3.476 10.068 1.00 97.69 79 ALA A N 1
ATOM 567 C CA . ALA A 1 79 ? -14.821 -3.267 11.021 1.00 97.69 79 ALA A CA 1
ATOM 568 C C . ALA A 1 79 ? -14.292 -3.001 12.439 1.00 97.69 79 ALA A C 1
ATOM 570 O O . ALA A 1 79 ? -14.732 -2.050 13.087 1.00 97.69 79 ALA A O 1
ATOM 571 N N . GLU A 1 80 ? -13.302 -3.779 12.868 1.00 97.56 80 GLU A N 1
ATOM 572 C CA . GLU A 1 80 ? -12.634 -3.630 14.160 1.00 97.56 80 GLU A CA 1
ATOM 573 C C . GLU A 1 80 ? -11.829 -2.333 14.232 1.00 97.56 80 GLU A C 1
ATOM 575 O O . GLU A 1 80 ? -11.923 -1.613 15.223 1.00 97.56 80 GLU A O 1
ATOM 580 N N . ALA A 1 81 ? -11.139 -1.957 13.153 1.00 98.06 81 ALA A N 1
ATOM 581 C CA . ALA A 1 81 ? -10.412 -0.693 13.082 1.00 98.06 81 ALA A CA 1
ATOM 582 C C . ALA A 1 81 ? -11.351 0.515 13.204 1.00 98.06 81 ALA A C 1
ATOM 584 O O . ALA A 1 81 ? -11.054 1.460 13.930 1.00 98.06 81 ALA A O 1
ATOM 585 N N . LYS A 1 82 ? -12.534 0.472 12.570 1.00 98.44 82 LYS A N 1
ATOM 586 C CA . LYS A 1 82 ? -13.565 1.506 12.778 1.00 98.44 82 LYS A CA 1
ATOM 587 C C . LYS A 1 82 ? -14.009 1.577 14.238 1.00 98.44 82 LYS A C 1
ATOM 589 O O . LYS A 1 82 ? -14.218 2.675 14.741 1.00 98.44 82 LYS A O 1
ATOM 594 N N . ALA A 1 83 ? -14.197 0.433 14.897 1.00 97.88 83 ALA A N 1
ATOM 595 C CA . ALA A 1 83 ? -14.582 0.400 16.305 1.00 97.88 83 ALA A CA 1
ATOM 596 C C . ALA A 1 83 ? -13.468 0.961 17.204 1.00 97.88 83 ALA A C 1
ATOM 598 O O . ALA A 1 83 ? -13.761 1.741 18.104 1.00 97.88 83 ALA A O 1
ATOM 599 N N . ALA A 1 84 ? -12.202 0.636 16.921 1.00 96.12 84 ALA A N 1
ATOM 600 C CA . ALA A 1 84 ? -11.046 1.188 17.622 1.00 96.12 84 ALA A CA 1
ATOM 601 C C . ALA A 1 84 ? -10.976 2.714 17.488 1.00 96.12 84 ALA A C 1
ATOM 603 O O . ALA A 1 84 ? -10.908 3.403 18.498 1.00 96.12 84 ALA A O 1
ATOM 604 N N . VAL A 1 85 ? -11.101 3.245 16.269 1.00 96.94 85 VAL A N 1
ATOM 605 C CA . VAL A 1 85 ? -11.106 4.697 16.022 1.00 96.94 85 VAL A CA 1
ATOM 606 C C . VAL A 1 85 ? -12.275 5.387 16.733 1.00 96.94 85 VAL A C 1
ATOM 608 O O . VAL A 1 85 ? -12.082 6.420 17.365 1.00 96.94 85 VAL A O 1
ATOM 611 N N . ARG A 1 86 ? -13.474 4.789 16.720 1.00 97.00 86 ARG A N 1
ATOM 612 C CA . ARG A 1 86 ? -14.636 5.330 17.448 1.00 97.00 86 ARG A CA 1
ATOM 613 C C . ARG A 1 86 ? -14.436 5.367 18.961 1.00 97.00 86 ARG A C 1
ATOM 615 O O . ARG A 1 86 ? -14.879 6.319 19.590 1.00 97.00 86 ARG A O 1
ATOM 622 N N . ARG A 1 87 ? -13.767 4.367 19.549 1.00 94.69 87 ARG A N 1
ATOM 623 C CA . ARG A 1 87 ? -13.444 4.353 20.990 1.00 94.69 87 ARG A CA 1
ATOM 624 C C . ARG A 1 87 ? -12.492 5.478 21.399 1.00 94.69 87 ARG A C 1
ATOM 626 O O . ARG A 1 87 ? -12.496 5.859 22.559 1.00 94.69 87 ARG A O 1
ATOM 633 N N . LEU A 1 88 ? -11.727 6.021 20.454 1.00 93.94 88 LEU A N 1
ATOM 634 C CA . LEU A 1 88 ? -10.887 7.203 20.661 1.00 93.94 88 LEU A CA 1
ATOM 635 C C . LEU A 1 88 ? -11.671 8.523 20.518 1.00 93.94 88 LEU A C 1
ATOM 637 O O . LEU A 1 88 ? -11.071 9.588 20.566 1.00 93.94 88 LEU A O 1
ATOM 641 N N . GLY A 1 89 ? -12.991 8.473 20.294 1.00 94.88 89 GLY A N 1
ATOM 642 C CA . GLY A 1 89 ? -13.816 9.661 20.049 1.00 94.88 89 GLY A CA 1
ATOM 643 C C . GLY A 1 89 ? -13.663 10.252 18.643 1.00 94.88 89 GLY A C 1
ATOM 644 O O . GLY A 1 89 ? -14.090 11.376 18.401 1.00 94.88 89 GLY A O 1
ATOM 645 N N . LEU A 1 90 ? -13.062 9.511 17.706 1.00 95.62 90 LEU A N 1
ATOM 646 C CA . LEU A 1 90 ? -12.726 9.998 16.367 1.00 95.62 90 LEU A CA 1
ATOM 647 C C . LEU A 1 90 ? -13.699 9.482 15.300 1.00 95.62 90 LEU A C 1
ATOM 649 O O . LEU A 1 90 ? -14.233 8.373 15.396 1.00 95.62 90 LEU A O 1
ATOM 653 N N . ASP A 1 91 ? -13.881 10.256 14.225 1.00 95.88 91 ASP A N 1
ATOM 654 C CA . ASP A 1 91 ? -14.683 9.844 13.067 1.00 95.88 91 ASP A CA 1
ATOM 655 C C . ASP A 1 91 ? -13.844 8.997 12.083 1.00 95.88 91 ASP A C 1
ATOM 657 O O . ASP A 1 91 ? -12.916 9.511 11.444 1.00 95.88 91 ASP A O 1
ATOM 661 N N . PRO A 1 92 ? -14.181 7.709 11.860 1.00 96.75 92 PRO A N 1
ATOM 662 C CA . PRO A 1 92 ? -13.448 6.864 10.921 1.00 96.75 92 PRO A CA 1
ATOM 663 C C . PRO A 1 92 ? -13.390 7.397 9.485 1.00 96.75 92 PRO A C 1
ATOM 665 O O . PRO A 1 92 ? -12.510 6.979 8.740 1.00 96.75 92 PRO A O 1
ATOM 668 N N . ARG A 1 93 ? -14.292 8.300 9.074 1.00 94.38 93 ARG A N 1
ATOM 669 C CA . ARG A 1 93 ? -14.256 8.920 7.739 1.00 94.38 93 ARG A CA 1
ATOM 670 C C . ARG A 1 93 ? -12.998 9.757 7.510 1.00 94.38 93 ARG A C 1
ATOM 672 O O . ARG A 1 93 ? -12.515 9.794 6.382 1.00 94.38 93 ARG A O 1
ATOM 679 N N . TYR A 1 94 ? -12.475 10.389 8.559 1.00 94.50 94 TYR A N 1
ATOM 680 C CA . TYR A 1 94 ? -11.310 11.276 8.478 1.00 94.50 94 TYR A CA 1
ATOM 681 C C . TYR A 1 94 ? -10.033 10.626 9.010 1.00 94.50 94 TYR A C 1
ATOM 683 O O . TYR A 1 94 ? -8.940 10.973 8.571 1.00 94.50 94 TYR A O 1
ATOM 691 N N . HIS A 1 95 ? -10.165 9.650 9.910 1.00 96.62 95 HIS A N 1
ATOM 692 C CA . HIS A 1 95 ? -9.027 9.069 10.623 1.00 96.62 95 HIS A CA 1
ATOM 693 C C . HIS A 1 95 ? -8.625 7.668 10.147 1.00 96.62 95 HIS A C 1
ATOM 695 O O . HIS A 1 95 ? -7.517 7.228 10.451 1.00 96.62 95 HIS A O 1
ATOM 701 N N . LEU A 1 96 ? -9.466 6.972 9.372 1.00 97.69 96 LEU A N 1
ATOM 702 C CA . LEU A 1 96 ? -9.206 5.600 8.929 1.00 97.69 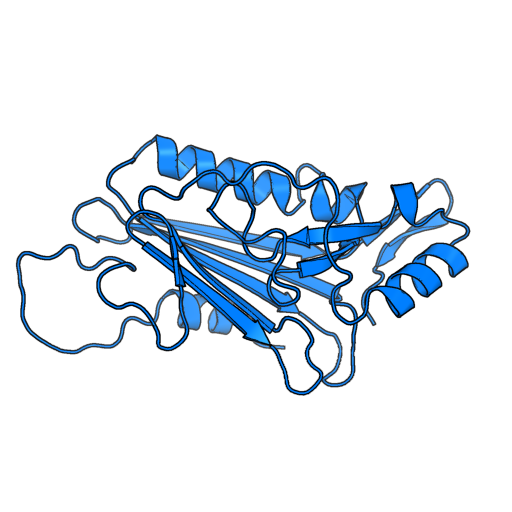96 LEU A CA 1
ATOM 703 C C . LEU A 1 96 ? -9.231 5.470 7.401 1.00 97.69 96 LEU A C 1
ATOM 705 O O . LEU A 1 96 ? -10.216 5.805 6.743 1.00 97.69 96 LEU A O 1
ATOM 709 N N . SER A 1 97 ? -8.189 4.866 6.837 1.00 96.94 97 SER A N 1
ATOM 710 C CA . SER A 1 97 ? -8.109 4.533 5.418 1.00 96.94 97 SER A CA 1
ATOM 711 C C . SER A 1 97 ? -8.176 3.040 5.142 1.00 96.94 97 SER A C 1
ATOM 713 O O . SER A 1 97 ? -8.028 2.182 6.011 1.00 96.94 97 SER A O 1
ATOM 715 N N . ARG A 1 98 ? -8.368 2.750 3.857 1.00 97.38 98 ARG A N 1
ATOM 716 C CA . ARG A 1 98 ? -8.068 1.452 3.250 1.00 97.38 98 ARG A CA 1
ATOM 717 C C . ARG A 1 98 ? -6.730 1.628 2.541 1.00 97.38 98 ARG A C 1
ATOM 719 O O . ARG A 1 98 ? -6.737 2.003 1.362 1.00 97.38 98 ARG A O 1
ATOM 726 N N . CYS A 1 99 ? -5.628 1.483 3.273 1.00 97.38 99 CYS A N 1
ATOM 727 C CA . CYS A 1 99 ? -4.288 1.628 2.707 1.00 97.38 99 CYS A CA 1
ATOM 728 C C . CYS A 1 99 ? -4.072 0.558 1.652 1.00 97.38 99 CYS A C 1
ATOM 730 O O . CYS A 1 99 ? -4.481 -0.586 1.844 1.00 97.38 99 CYS A O 1
ATOM 732 N N . HIS A 1 100 ? -3.445 0.945 0.550 1.00 97.56 100 HIS A N 1
ATOM 733 C CA . HIS A 1 100 ? -2.962 -0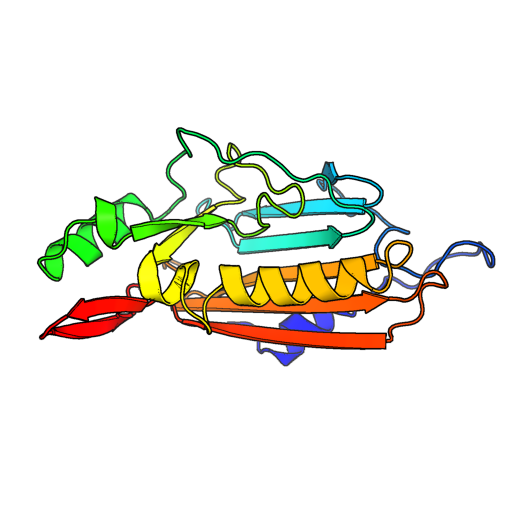.017 -0.421 1.00 97.56 100 HIS A CA 1
ATOM 734 C C . HIS A 1 100 ? -1.704 -0.693 0.121 1.00 97.56 100 HIS A C 1
ATOM 736 O O . HIS A 1 100 ? -0.877 -0.031 0.736 1.00 97.56 100 HIS A O 1
ATOM 742 N N . ILE A 1 101 ? -1.567 -1.994 -0.117 1.00 98.12 101 ILE A N 1
ATOM 743 C CA . ILE A 1 101 ? -0.312 -2.706 0.138 1.00 98.12 101 ILE A CA 1
ATOM 744 C C . ILE A 1 101 ? 0.629 -2.513 -1.048 1.00 98.12 101 ILE A C 1
ATOM 746 O O . ILE A 1 101 ? 1.759 -2.087 -0.868 1.00 98.12 101 ILE A O 1
ATOM 750 N N . ILE A 1 102 ? 0.135 -2.698 -2.272 1.00 98.31 102 ILE A N 1
ATOM 751 C CA . ILE A 1 102 ? 0.763 -2.160 -3.478 1.00 98.31 102 ILE A CA 1
ATOM 752 C C . ILE A 1 102 ? -0.054 -0.966 -3.948 1.00 98.31 102 ILE A C 1
ATOM 754 O O . ILE A 1 102 ? -1.243 -1.097 -4.259 1.00 98.31 102 ILE A O 1
ATOM 758 N N . ALA A 1 103 ? 0.579 0.202 -3.995 1.00 97.25 103 ALA A N 1
ATOM 759 C CA . ALA A 1 103 ? -0.055 1.464 -4.343 1.00 97.25 103 ALA A CA 1
ATOM 760 C C . ALA A 1 103 ? -0.699 1.451 -5.736 1.00 97.25 103 ALA A C 1
ATOM 762 O O . ALA A 1 103 ? -0.157 0.893 -6.692 1.00 97.25 103 ALA A O 1
ATOM 763 N N . ALA A 1 104 ? -1.806 2.179 -5.904 1.00 96.00 104 ALA A N 1
ATOM 764 C CA . ALA A 1 104 ? -2.428 2.365 -7.218 1.00 96.00 104 ALA A CA 1
ATOM 765 C C . ALA A 1 104 ? -1.468 3.015 -8.238 1.00 96.00 104 ALA A C 1
ATOM 767 O O . ALA A 1 104 ? -1.505 2.678 -9.421 1.00 96.00 104 ALA A O 1
ATOM 768 N N . ARG A 1 105 ? -0.547 3.882 -7.785 1.00 95.00 105 ARG A N 1
ATOM 769 C CA . ARG A 1 105 ? 0.493 4.473 -8.650 1.00 95.00 105 ARG A CA 1
ATOM 770 C C . ARG A 1 105 ? 1.492 3.455 -9.210 1.00 95.00 105 ARG A C 1
ATOM 772 O O . ARG A 1 105 ? 2.170 3.767 -10.179 1.00 95.00 105 ARG A O 1
ATOM 779 N N . PHE A 1 106 ? 1.549 2.265 -8.617 1.00 97.38 106 PHE A N 1
ATOM 780 C CA . PHE A 1 106 ? 2.379 1.139 -9.037 1.00 97.38 106 PHE A CA 1
ATOM 781 C C . PHE A 1 106 ? 1.572 0.028 -9.731 1.00 97.38 106 PHE A C 1
ATOM 783 O O . PHE A 1 106 ? 2.080 -1.066 -9.961 1.00 97.38 106 PHE A O 1
ATOM 790 N N . GLY A 1 107 ? 0.305 0.287 -10.062 1.00 96.75 107 GLY A N 1
ATOM 791 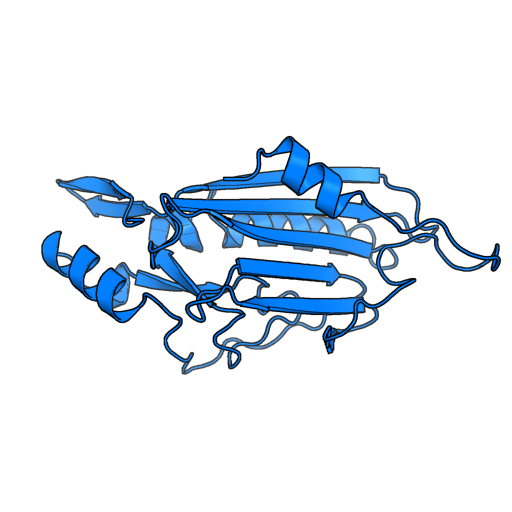C CA . GLY A 1 107 ? -0.584 -0.687 -10.699 1.00 96.75 107 GLY A CA 1
ATOM 792 C C . GLY A 1 107 ? -1.357 -1.554 -9.708 1.00 96.75 107 GLY A C 1
ATOM 793 O O . GLY A 1 107 ? -2.101 -2.445 -10.115 1.00 96.75 107 GLY A O 1
ATOM 794 N N . GLY A 1 108 ? -1.248 -1.269 -8.409 1.00 97.31 108 GLY A N 1
ATOM 795 C CA . GLY A 1 108 ? -2.009 -1.948 -7.373 1.00 97.31 108 GLY A CA 1
ATOM 796 C C . GLY A 1 108 ? -3.520 -1.809 -7.553 1.00 97.31 108 GLY A C 1
ATOM 797 O O . GLY A 1 108 ? -4.042 -0.757 -7.942 1.00 97.31 108 GLY A O 1
ATOM 798 N N . SER A 1 109 ? -4.245 -2.894 -7.287 1.00 95.62 109 SER A N 1
ATOM 799 C CA . SER A 1 109 ? -5.692 -2.949 -7.485 1.00 95.62 109 SER A CA 1
ATOM 800 C C . SER A 1 109 ? -6.447 -2.205 -6.384 1.00 95.62 109 SER A C 1
ATOM 802 O O . SER A 1 109 ? -6.254 -2.465 -5.198 1.00 95.62 109 SER A O 1
ATOM 804 N N . ASN A 1 110 ? -7.393 -1.351 -6.787 1.00 94.38 110 ASN A N 1
ATOM 805 C CA . ASN A 1 110 ? -8.361 -0.712 -5.885 1.00 94.38 110 ASN A CA 1
ATOM 806 C C . ASN A 1 110 ? -9.524 -1.646 -5.482 1.00 94.38 110 ASN A C 1
ATOM 808 O O . ASN A 1 110 ? -10.344 -1.284 -4.636 1.00 94.38 110 ASN A O 1
ATOM 812 N N . LYS A 1 111 ? -9.668 -2.800 -6.149 1.00 94.75 111 LYS A N 1
ATOM 813 C CA . LYS A 1 111 ? -10.808 -3.725 -5.993 1.00 94.75 111 LYS A CA 1
ATOM 814 C C . LYS A 1 111 ? -10.435 -5.013 -5.263 1.00 94.75 111 LYS A C 1
ATOM 816 O O . LYS A 1 111 ? -11.320 -5.713 -4.780 1.00 94.75 111 LYS A O 1
ATOM 821 N N . LEU A 1 112 ? -9.147 -5.334 -5.194 1.00 94.94 112 LEU A N 1
ATOM 822 C CA . LEU A 1 112 ? -8.660 -6.543 -4.551 1.00 94.94 112 LEU A CA 1
ATOM 823 C C . LEU A 1 112 ? -8.568 -6.316 -3.039 1.00 94.94 112 LEU A C 1
ATOM 825 O O . LEU A 1 112 ? -7.766 -5.504 -2.585 1.00 94.94 112 LEU A O 1
ATOM 829 N N . LYS A 1 113 ? -9.385 -7.029 -2.253 1.00 95.31 113 LYS A N 1
ATOM 830 C CA . LYS A 1 113 ? -9.372 -6.916 -0.782 1.00 95.31 113 LYS A CA 1
ATOM 831 C C . LYS A 1 113 ? -8.004 -7.246 -0.185 1.00 95.31 113 LYS A C 1
ATOM 833 O O . LYS A 1 113 ? -7.589 -6.564 0.740 1.00 95.31 113 LYS A O 1
ATOM 838 N N . THR A 1 114 ? -7.306 -8.226 -0.756 1.00 96.12 114 THR A N 1
ATOM 839 C CA . THR A 1 114 ? -5.957 -8.642 -0.343 1.00 96.12 114 THR A CA 1
ATOM 840 C C . THR A 1 114 ? -4.862 -7.667 -0.782 1.00 96.12 114 THR A C 1
ATOM 842 O O . THR A 1 114 ? -3.699 -7.890 -0.496 1.00 96.12 114 THR A O 1
ATOM 845 N N . ASN A 1 115 ? -5.203 -6.567 -1.462 1.00 97.75 115 ASN A N 1
ATOM 846 C CA . ASN A 1 115 ? -4.287 -5.446 -1.686 1.00 97.75 115 ASN A CA 1
ATOM 847 C C . ASN A 1 115 ? -4.569 -4.274 -0.733 1.00 97.75 115 ASN A C 1
ATOM 849 O O . ASN A 1 115 ? -4.060 -3.173 -0.933 1.00 97.75 115 ASN A O 1
ATOM 853 N N . LEU A 1 116 ? -5.430 -4.472 0.268 1.00 97.75 116 LEU A N 1
ATOM 854 C CA . LEU A 1 116 ? -5.856 -3.426 1.186 1.00 97.75 116 LEU A CA 1
ATOM 855 C C . LEU A 1 116 ? -5.646 -3.857 2.639 1.00 97.75 116 LEU A C 1
ATOM 857 O O . LEU A 1 116 ? -5.776 -5.030 2.980 1.00 97.75 116 LEU A O 1
ATOM 861 N N . SER A 1 117 ? -5.377 -2.888 3.508 1.00 97.81 117 SER A N 1
ATOM 862 C CA . SER A 1 117 ? -5.306 -3.084 4.959 1.00 97.81 117 SER A CA 1
ATOM 863 C C . SER A 1 117 ? -5.874 -1.862 5.696 1.00 97.81 117 SER A C 1
ATOM 865 O O . SER A 1 117 ? -5.777 -0.743 5.174 1.00 97.81 117 SER A O 1
ATOM 867 N N . PRO A 1 118 ? -6.540 -2.030 6.857 1.00 98.12 118 PRO A N 1
ATOM 868 C CA . PRO A 1 118 ? -6.968 -0.897 7.668 1.00 98.12 118 PRO A CA 1
ATOM 869 C C . PRO A 1 118 ? -5.759 -0.134 8.215 1.00 98.12 118 PRO A C 1
ATOM 871 O O . PRO A 1 118 ? -4.855 -0.721 8.809 1.00 98.12 118 PRO A O 1
ATOM 874 N N . CYS A 1 119 ? -5.765 1.186 8.053 1.00 98.06 119 CYS A N 1
ATOM 875 C CA . CYS A 1 119 ? -4.671 2.024 8.529 1.00 98.06 119 CYS A CA 1
ATOM 876 C C . CYS A 1 119 ? -5.128 3.428 8.934 1.00 98.06 119 CYS A C 1
ATOM 878 O O . CYS A 1 119 ? -6.193 3.882 8.507 1.00 98.06 119 CYS A O 1
ATOM 880 N N . GLY A 1 120 ? -4.302 4.151 9.689 1.00 98.12 120 GLY A N 1
ATOM 881 C CA . GLY A 1 120 ? -4.517 5.574 9.944 1.00 98.12 120 GLY A CA 1
ATOM 882 C C . GLY A 1 120 ? -4.429 6.434 8.677 1.00 98.12 120 GLY A C 1
ATOM 883 O O . GLY A 1 120 ? -3.487 6.331 7.894 1.00 98.12 120 GLY A O 1
ATOM 884 N N . GLN A 1 121 ? -5.410 7.310 8.457 1.00 96.31 121 GLN A N 1
ATOM 885 C CA . GLN A 1 121 ? -5.486 8.133 7.241 1.00 96.31 121 GLN A CA 1
ATOM 886 C C . GLN A 1 121 ? -4.412 9.230 7.197 1.00 96.31 121 GLN A C 1
ATOM 888 O O . GLN A 1 121 ? -3.820 9.463 6.147 1.00 96.31 121 GLN A O 1
ATOM 893 N N . LEU A 1 122 ? -4.171 9.927 8.307 1.00 94.88 122 LEU A N 1
ATOM 894 C CA . LEU A 1 122 ? -3.276 11.086 8.319 1.00 94.88 122 LEU A CA 1
ATOM 895 C C . LEU A 1 122 ? -1.820 10.662 8.515 1.00 94.88 122 LEU A C 1
ATOM 897 O O . LEU A 1 122 ? -0.996 10.876 7.632 1.00 94.88 122 LEU A O 1
ATOM 901 N N . LEU A 1 123 ? -1.520 10.003 9.636 1.00 95.88 123 LEU A N 1
ATOM 902 C CA . LEU A 1 123 ? -0.146 9.672 10.010 1.00 95.88 123 LEU A CA 1
ATOM 903 C C . LEU A 1 123 ? 0.413 8.502 9.194 1.00 95.88 123 LEU A C 1
ATOM 905 O O . LEU A 1 123 ? 1.468 8.632 8.582 1.00 95.88 123 LEU A O 1
ATOM 909 N N . THR A 1 124 ? -0.307 7.383 9.122 1.00 98.06 124 THR A N 1
ATOM 910 C CA . THR A 1 124 ? 0.182 6.187 8.419 1.00 98.06 124 THR A CA 1
ATOM 911 C C . THR A 1 124 ? 0.121 6.322 6.903 1.00 98.06 124 THR A C 1
ATOM 913 O O . THR A 1 124 ? 1.096 6.008 6.230 1.00 98.06 124 THR A O 1
ATOM 916 N N . ASN A 1 125 ? -0.998 6.786 6.340 1.00 97.25 125 ASN A N 1
ATOM 917 C CA . ASN A 1 125 ? -1.148 6.838 4.885 1.00 97.25 125 ASN A CA 1
ATOM 918 C C . ASN A 1 125 ? -0.489 8.080 4.258 1.00 97.25 125 ASN A C 1
ATOM 920 O O . ASN A 1 125 ? 0.166 7.939 3.231 1.00 97.25 125 ASN A O 1
ATOM 924 N N . ASN A 1 126 ? -0.650 9.274 4.848 1.00 94.38 126 ASN A N 1
ATOM 925 C CA . ASN A 1 126 ? -0.381 10.548 4.158 1.00 94.38 126 ASN A CA 1
ATOM 926 C C . ASN A 1 126 ? 0.768 11.403 4.723 1.00 94.38 126 ASN A C 1
ATOM 928 O O . ASN A 1 126 ? 1.112 12.398 4.088 1.00 94.38 126 ASN A O 1
ATOM 932 N N . SER A 1 127 ? 1.346 11.083 5.884 1.00 93.31 127 SER A N 1
ATOM 933 C CA . SER A 1 127 ? 2.406 11.921 6.470 1.00 93.31 127 SER A CA 1
ATOM 934 C C . SER A 1 127 ? 3.744 11.789 5.732 1.00 93.31 127 SER A C 1
ATOM 936 O O . SER A 1 127 ? 3.938 10.863 4.944 1.00 93.31 127 SER A O 1
ATOM 938 N N . GLY A 1 128 ? 4.700 12.675 6.041 1.00 91.12 128 GLY A N 1
ATOM 939 C CA . GLY A 1 128 ? 6.067 12.618 5.501 1.00 91.12 128 GLY A CA 1
ATOM 940 C C . GLY A 1 128 ? 6.845 11.347 5.871 1.00 91.12 128 GLY A C 1
ATOM 941 O O . GLY A 1 128 ? 7.791 10.980 5.185 1.00 91.12 128 GLY A O 1
ATOM 942 N N . LEU A 1 129 ? 6.417 10.624 6.910 1.00 90.50 129 LEU A N 1
ATOM 943 C CA . LEU A 1 129 ? 6.959 9.308 7.276 1.00 90.50 129 LEU A CA 1
ATOM 944 C C . LEU A 1 129 ? 5.982 8.164 6.951 1.00 90.50 129 LEU A C 1
ATOM 946 O O . LEU A 1 129 ? 6.235 7.011 7.294 1.00 90.50 129 LEU A O 1
ATOM 95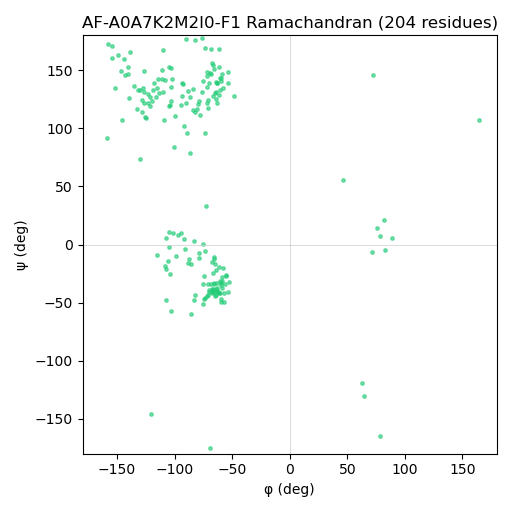0 N N . GLY A 1 130 ? 4.864 8.479 6.293 1.00 96.56 130 GLY A N 1
ATOM 951 C CA . GLY A 1 130 ? 3.810 7.546 5.922 1.00 96.56 130 GLY A CA 1
ATOM 952 C C . GLY A 1 130 ? 4.100 6.757 4.645 1.00 96.56 130 GLY A C 1
ATOM 953 O O . GLY A 1 130 ? 5.076 6.997 3.927 1.00 96.56 130 GLY A O 1
ATOM 954 N N . MET A 1 131 ? 3.191 5.832 4.331 1.00 98.31 131 MET A N 1
ATOM 955 C CA . MET A 1 131 ? 3.282 4.949 3.165 1.00 98.31 131 MET A CA 1
ATOM 956 C C . MET A 1 131 ? 3.322 5.737 1.851 1.00 98.31 131 MET A C 1
ATOM 958 O O . MET A 1 131 ? 4.202 5.505 1.027 1.00 98.31 131 MET A O 1
ATOM 962 N N . SER A 1 132 ? 2.432 6.724 1.673 1.00 97.00 132 SER A N 1
ATOM 963 C CA . SER A 1 132 ? 2.368 7.516 0.434 1.00 97.00 132 SER A CA 1
ATOM 964 C C . SER A 1 132 ? 3.675 8.255 0.148 1.00 97.00 132 SER A C 1
ATOM 966 O O . SER A 1 132 ? 4.051 8.368 -1.018 1.00 97.00 132 SER A O 1
ATOM 968 N N . HIS A 1 133 ? 4.387 8.729 1.180 1.00 97.75 133 HIS A N 1
ATOM 969 C CA . HIS A 1 133 ? 5.665 9.423 1.007 1.00 97.75 133 HIS A CA 1
ATOM 970 C C . HIS A 1 133 ? 6.781 8.463 0.586 1.00 97.75 133 HIS A C 1
ATOM 972 O O . HIS A 1 133 ? 7.482 8.740 -0.383 1.00 97.75 133 HIS A O 1
ATOM 978 N N . PHE A 1 134 ? 6.883 7.290 1.222 1.00 98.31 134 PHE A N 1
ATOM 979 C CA . PHE A 1 134 ? 7.807 6.239 0.776 1.00 98.31 134 PHE A CA 1
ATOM 980 C C . PHE A 1 134 ? 7.534 5.834 -0.682 1.00 98.31 134 PHE A C 1
ATOM 982 O O . PHE A 1 134 ? 8.440 5.708 -1.500 1.00 98.31 134 PHE A O 1
ATOM 989 N N . GLU A 1 135 ? 6.261 5.707 -1.053 1.00 98.12 135 GLU A N 1
ATOM 990 C CA . GLU A 1 135 ? 5.854 5.450 -2.433 1.00 98.12 135 GLU A CA 1
ATOM 991 C C . GLU A 1 135 ? 6.167 6.619 -3.391 1.00 98.12 135 GLU A C 1
ATOM 993 O O . GLU A 1 135 ? 6.206 6.404 -4.602 1.00 98.12 135 GLU A O 1
ATOM 998 N N . ILE A 1 136 ? 6.292 7.868 -2.916 1.00 97.62 136 ILE A N 1
ATOM 999 C CA . ILE A 1 136 ? 6.715 9.014 -3.749 1.00 97.62 136 ILE A CA 1
ATOM 1000 C C . ILE A 1 136 ? 8.211 8.887 -4.026 1.00 97.62 136 ILE A C 1
ATOM 1002 O O . ILE A 1 136 ? 8.610 9.009 -5.179 1.00 97.62 136 ILE A O 1
ATOM 1006 N N . GLU A 1 137 ? 9.010 8.592 -2.998 1.00 97.81 137 GLU A N 1
ATOM 1007 C CA . GLU A 1 137 ? 10.459 8.383 -3.117 1.00 97.81 137 GLU A CA 1
ATOM 1008 C C . GLU A 1 137 ? 10.766 7.270 -4.126 1.00 97.81 137 GLU A C 1
ATOM 1010 O O . GLU A 1 137 ? 11.493 7.491 -5.093 1.00 97.81 137 GLU A O 1
ATOM 1015 N N . VAL A 1 138 ? 10.103 6.116 -3.991 1.00 98.00 138 VAL A N 1
ATOM 1016 C CA . VAL A 1 138 ? 10.272 4.991 -4.924 1.00 98.00 138 VAL A CA 1
ATOM 1017 C C . VAL A 1 138 ? 9.852 5.359 -6.349 1.00 98.00 138 VAL A C 1
ATOM 1019 O O . VAL A 1 138 ? 10.528 4.994 -7.308 1.00 98.00 138 VAL A O 1
ATOM 1022 N N . ALA A 1 139 ? 8.754 6.102 -6.519 1.00 97.25 139 ALA A N 1
ATOM 1023 C CA . ALA A 1 139 ? 8.338 6.568 -7.842 1.00 97.25 139 ALA A CA 1
ATOM 1024 C C . ALA A 1 139 ? 9.331 7.572 -8.453 1.00 97.25 139 ALA A C 1
ATOM 1026 O O . ALA A 1 139 ? 9.501 7.582 -9.672 1.00 97.25 139 ALA A O 1
ATOM 1027 N N . GLY A 1 140 ? 9.961 8.405 -7.622 1.00 96.94 140 GLY A N 1
ATOM 1028 C CA . GLY A 1 140 ? 11.008 9.336 -8.029 1.00 96.94 140 GLY A CA 1
ATOM 1029 C C . GLY A 1 140 ? 12.245 8.611 -8.546 1.00 96.94 140 GLY A C 1
ATOM 1030 O O . GLY A 1 140 ? 12.756 8.970 -9.602 1.00 96.94 140 GLY A O 1
ATOM 1031 N N . ASP A 1 141 ? 12.676 7.550 -7.866 1.00 95.12 141 ASP A N 1
ATOM 1032 C CA . ASP A 1 141 ? 13.827 6.752 -8.299 1.00 95.12 141 ASP A CA 1
ATOM 1033 C C . ASP A 1 141 ? 13.530 5.943 -9.571 1.00 95.12 141 ASP A C 1
ATOM 1035 O O . ASP A 1 141 ? 14.324 5.981 -10.508 1.00 95.12 141 ASP A O 1
ATOM 1039 N N . ILE A 1 142 ? 12.337 5.341 -9.693 1.00 95.50 142 ILE A N 1
ATOM 1040 C CA . ILE A 1 142 ? 11.892 4.708 -10.954 1.00 95.50 142 ILE A CA 1
ATOM 1041 C C . ILE A 1 142 ? 11.931 5.703 -12.126 1.00 95.50 142 ILE A C 1
ATOM 1043 O O . ILE A 1 142 ? 12.187 5.315 -13.263 1.00 95.50 142 ILE A O 1
ATOM 1047 N N . ALA A 1 143 ? 11.650 6.987 -11.883 1.00 95.50 143 ALA A N 1
ATOM 1048 C CA . ALA A 1 143 ? 11.667 8.000 -12.934 1.00 95.50 143 ALA A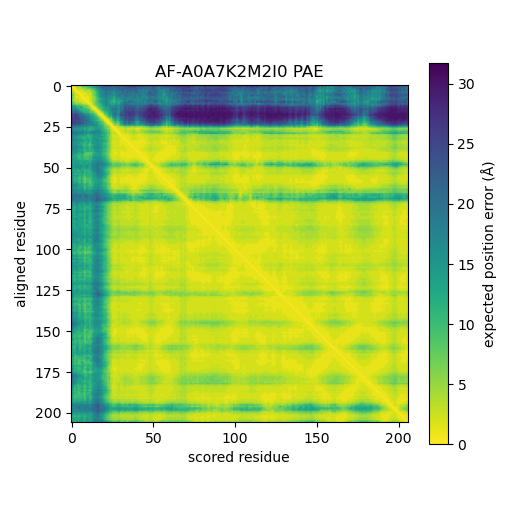 CA 1
ATOM 1049 C C . ALA A 1 143 ? 13.085 8.396 -13.379 1.00 95.50 143 ALA A C 1
ATOM 1051 O O . ALA A 1 143 ? 13.245 8.805 -14.528 1.00 95.50 143 ALA A O 1
ATOM 1052 N N . LYS A 1 144 ? 14.094 8.274 -12.505 1.00 95.31 144 LYS A N 1
ATOM 1053 C CA . LYS A 1 144 ? 15.506 8.516 -12.853 1.00 95.31 144 LYS A CA 1
ATOM 1054 C C . LYS A 1 144 ? 16.051 7.419 -13.762 1.00 95.31 144 LYS A C 1
ATOM 1056 O O . LYS A 1 144 ? 16.845 7.712 -14.649 1.00 95.31 144 LYS A O 1
ATOM 1061 N N . GLU A 1 145 ? 15.580 6.188 -13.575 1.00 92.88 145 GLU A N 1
ATOM 1062 C CA . GLU A 1 145 ? 16.024 5.025 -14.340 1.00 92.88 145 GLU A CA 1
ATOM 1063 C C . GLU A 1 145 ? 14.831 4.223 -14.907 1.00 92.88 145 GLU A C 1
ATOM 1065 O O . GLU A 1 145 ? 14.489 3.134 -14.440 1.00 92.88 145 GLU A O 1
ATOM 1070 N N . PRO A 1 146 ? 14.151 4.751 -15.943 1.00 91.75 146 PRO A N 1
ATOM 1071 C CA . PRO A 1 146 ? 12.858 4.236 -16.408 1.00 91.75 146 PRO A CA 1
ATOM 1072 C C . PRO A 1 146 ? 12.899 2.832 -17.036 1.00 91.75 146 PRO A C 1
ATOM 1074 O O . PRO A 1 146 ? 11.843 2.212 -17.228 1.00 91.75 146 PRO A O 1
ATOM 1077 N N . ASP A 1 147 ? 14.087 2.341 -17.394 1.00 92.25 147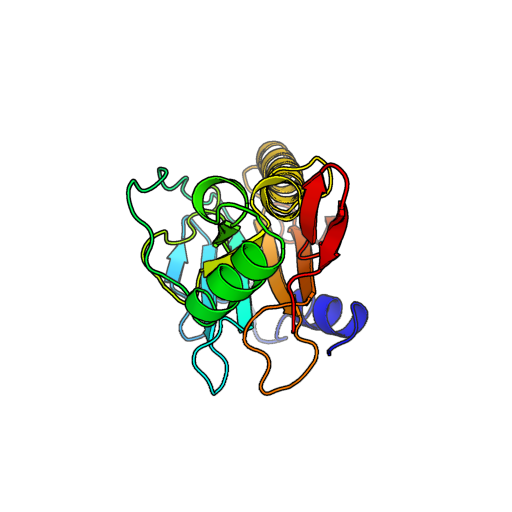 ASP A N 1
ATOM 1078 C CA . ASP A 1 147 ? 14.308 0.994 -17.934 1.00 92.25 147 ASP A CA 1
ATOM 1079 C C . ASP A 1 147 ? 14.801 -0.017 -16.887 1.00 92.25 147 ASP A C 1
ATOM 1081 O O . ASP A 1 147 ? 14.774 -1.224 -17.158 1.00 92.25 147 ASP A O 1
ATOM 1085 N N . GLY A 1 148 ? 15.165 0.459 -15.691 1.00 94.06 148 GLY A N 1
ATOM 1086 C CA . GLY A 1 148 ? 15.441 -0.368 -14.525 1.00 94.06 148 GLY A CA 1
ATOM 1087 C C . GLY A 1 148 ? 14.180 -1.034 -13.967 1.00 94.06 148 GLY A C 1
ATOM 1088 O O . GLY A 1 148 ? 13.077 -0.969 -14.532 1.00 94.06 148 GLY A O 1
ATOM 1089 N N . SER A 1 149 ? 14.332 -1.717 -12.837 1.00 96.06 149 SER A N 1
ATOM 1090 C CA . SER A 1 149 ? 13.208 -2.340 -12.137 1.00 96.06 149 SER A CA 1
ATOM 1091 C C . SER A 1 149 ? 13.367 -2.268 -10.627 1.00 96.06 149 SER A C 1
ATOM 1093 O O . SER A 1 149 ? 14.471 -2.108 -10.115 1.00 96.06 149 SER A O 1
ATOM 1095 N N . VAL A 1 150 ? 12.257 -2.406 -9.903 1.00 97.75 150 VAL A N 1
ATOM 1096 C CA . VAL A 1 150 ? 12.268 -2.386 -8.436 1.00 97.75 150 VAL A CA 1
ATOM 1097 C C . VAL A 1 150 ? 11.578 -3.620 -7.887 1.00 97.75 150 VAL A C 1
ATOM 1099 O O . VAL A 1 150 ? 10.388 -3.826 -8.144 1.00 97.75 150 VAL A O 1
ATOM 1102 N N . ARG A 1 151 ? 12.283 -4.424 -7.084 1.00 97.56 151 ARG A N 1
ATOM 1103 C CA . ARG A 1 151 ? 11.632 -5.430 -6.239 1.00 97.56 151 ARG A CA 1
ATOM 1104 C C . ARG A 1 151 ? 11.049 -4.711 -5.034 1.00 97.56 151 ARG A C 1
ATOM 1106 O O . ARG A 1 151 ? 11.780 -4.194 -4.196 1.00 97.56 151 ARG A O 1
ATOM 1113 N N . TYR A 1 152 ? 9.731 -4.665 -4.970 1.00 98.44 152 TYR A N 1
ATOM 1114 C CA . TYR A 1 152 ? 8.984 -3.929 -3.965 1.00 98.44 152 TYR A CA 1
ATOM 1115 C C . TYR A 1 152 ? 8.217 -4.899 -3.071 1.00 98.44 152 TYR A C 1
ATOM 1117 O O . TYR A 1 152 ? 7.530 -5.788 -3.574 1.00 98.44 152 TYR A O 1
ATOM 1125 N N . LEU A 1 153 ? 8.336 -4.739 -1.758 1.00 98.25 153 LEU A N 1
ATOM 1126 C CA . LEU A 1 153 ? 7.677 -5.561 -0.750 1.00 98.25 153 LEU A CA 1
ATOM 1127 C C . LEU A 1 153 ? 7.013 -4.656 0.285 1.00 98.25 153 LEU A C 1
ATOM 1129 O O . LEU A 1 153 ? 7.640 -3.740 0.815 1.00 98.25 153 LEU A O 1
ATOM 1133 N N . VAL A 1 154 ? 5.759 -4.953 0.605 1.00 98.62 154 VAL A N 1
ATOM 1134 C CA . VAL A 1 154 ? 5.037 -4.372 1.735 1.00 98.62 154 VAL A CA 1
ATOM 1135 C C . VAL A 1 154 ? 4.439 -5.494 2.568 1.00 98.62 154 VAL A C 1
ATOM 1137 O O . VAL A 1 154 ? 3.674 -6.319 2.070 1.00 98.62 154 VAL A O 1
ATOM 1140 N N . GLU A 1 155 ? 4.770 -5.497 3.852 1.00 97.81 155 GLU A N 1
ATOM 1141 C CA . GLU A 1 155 ? 4.356 -6.508 4.817 1.00 97.81 155 GLU A CA 1
ATOM 1142 C C . GLU A 1 155 ? 3.660 -5.829 6.007 1.00 97.81 155 GLU A C 1
ATOM 1144 O O . GLU A 1 155 ? 4.309 -5.135 6.798 1.00 97.81 155 GLU A O 1
ATOM 1149 N N . PRO A 1 156 ? 2.331 -5.975 6.150 1.00 97.81 156 PRO A N 1
ATOM 1150 C CA . PRO A 1 156 ? 1.640 -5.641 7.385 1.00 97.81 156 PRO A CA 1
ATOM 1151 C C . PRO A 1 156 ? 2.127 -6.542 8.524 1.00 97.81 156 PRO A C 1
ATOM 1153 O O . PRO A 1 156 ? 2.002 -7.762 8.466 1.00 97.81 156 PRO A O 1
ATOM 1156 N N . VAL A 1 157 ? 2.646 -5.939 9.590 1.00 96.88 157 VAL A N 1
ATOM 1157 C CA . VAL A 1 157 ? 3.166 -6.670 10.746 1.00 96.88 157 VAL A CA 1
ATOM 1158 C C . VAL A 1 157 ? 2.171 -6.603 11.892 1.00 96.88 157 VAL A C 1
ATOM 1160 O O . VAL A 1 157 ? 1.775 -5.530 12.351 1.00 96.88 157 VAL A O 1
ATOM 1163 N N . PHE A 1 158 ? 1.767 -7.775 12.359 1.00 95.19 158 PHE A N 1
ATOM 1164 C CA . PHE A 1 158 ? 0.739 -7.959 13.373 1.00 95.19 158 PHE A CA 1
ATOM 1165 C C . PHE A 1 158 ? 1.350 -8.330 14.724 1.00 95.19 158 PHE A C 1
ATOM 1167 O O . PHE A 1 158 ? 2.426 -8.930 14.776 1.00 95.19 158 PHE A O 1
ATOM 1174 N N . ARG A 1 159 ? 0.662 -7.995 15.822 1.00 93.56 159 ARG A N 1
ATOM 1175 C CA . ARG A 1 159 ? 1.120 -8.354 17.171 1.00 93.56 159 ARG A CA 1
ATOM 1176 C C . ARG A 1 159 ? 1.059 -9.863 17.400 1.00 93.56 159 ARG A C 1
ATOM 1178 O O . ARG A 1 159 ? 1.985 -10.422 17.980 1.00 93.56 159 ARG A O 1
ATOM 1185 N N . ALA A 1 160 ? -0.018 -10.496 16.942 1.00 91.19 160 ALA A N 1
ATOM 1186 C CA . ALA A 1 160 ? -0.302 -11.906 17.139 1.00 91.19 160 ALA A CA 1
ATOM 1187 C C . ALA A 1 160 ? -0.881 -12.558 15.861 1.00 91.19 160 ALA A C 1
ATOM 1189 O O . ALA A 1 160 ? -1.258 -11.865 14.900 1.00 91.19 160 ALA A O 1
ATOM 1190 N N . PRO A 1 161 ? -0.921 -13.903 15.795 1.00 87.69 161 PRO A N 1
ATOM 1191 C CA . PRO A 1 161 ? -1.502 -14.622 14.661 1.00 87.69 161 PRO A CA 1
ATOM 1192 C C . PRO A 1 161 ? -2.987 -14.307 14.416 1.00 87.69 161 PRO A C 1
ATOM 1194 O O . PRO A 1 161 ? -3.415 -14.267 13.265 1.00 87.69 161 PRO A O 1
ATOM 1197 N N . ASP A 1 162 ? -3.750 -14.042 15.476 1.00 89.44 162 ASP A N 1
ATOM 1198 C CA . ASP A 1 162 ? -5.185 -13.735 15.453 1.00 89.44 162 ASP A CA 1
ATOM 1199 C C . ASP A 1 162 ? -5.500 -12.241 15.263 1.00 89.44 162 ASP A C 1
ATOM 1201 O O . ASP A 1 162 ? -6.630 -11.893 14.918 1.00 89.44 162 ASP A O 1
ATOM 1205 N N . SER A 1 163 ? -4.503 -11.359 15.397 1.00 93.69 163 SER A N 1
ATOM 1206 C CA . SER A 1 163 ? -4.639 -9.927 15.123 1.00 93.69 163 SER A CA 1
ATOM 1207 C C . SER A 1 163 ? -5.203 -9.652 13.726 1.00 93.69 163 SER A C 1
ATOM 1209 O O . SER A 1 163 ? -4.794 -10.238 12.713 1.00 93.69 163 SER A O 1
ATOM 1211 N N . SER A 1 164 ? -6.090 -8.669 13.657 1.00 94.56 164 SER A N 1
ATOM 1212 C CA . SER A 1 164 ? -6.793 -8.260 12.441 1.00 94.56 164 SER A CA 1
ATOM 1213 C C . SER A 1 164 ? -6.297 -6.925 11.883 1.00 94.56 164 SER A C 1
ATOM 1215 O O . SER A 1 164 ? -6.478 -6.652 10.693 1.00 94.56 164 SER A O 1
ATOM 1217 N N . ILE A 1 165 ? -5.652 -6.102 12.717 1.00 97.31 165 ILE A N 1
ATOM 1218 C CA . ILE A 1 165 ? -5.144 -4.774 12.370 1.00 97.31 165 ILE A CA 1
ATOM 1219 C C . ILE A 1 165 ? -3.628 -4.778 12.587 1.00 97.31 165 ILE A C 1
ATOM 1221 O O . ILE A 1 165 ? -3.174 -5.052 13.700 1.00 97.31 165 ILE A O 1
ATOM 1225 N N . PRO A 1 166 ? -2.816 -4.462 11.566 1.00 97.38 166 PRO A N 1
ATOM 1226 C CA . PRO A 1 166 ? -1.368 -4.458 11.726 1.00 97.38 166 PRO A CA 1
ATOM 1227 C C . PRO A 1 166 ? -0.925 -3.321 12.649 1.00 97.38 166 PRO A C 1
ATOM 1229 O O . PRO A 1 166 ? -1.506 -2.234 12.642 1.00 97.38 166 PRO A O 1
ATOM 1232 N N . ARG A 1 167 ? 0.143 -3.557 13.412 1.00 98.06 167 ARG A N 1
ATOM 1233 C CA . ARG A 1 167 ? 0.817 -2.562 14.258 1.00 98.06 167 ARG A CA 1
ATOM 1234 C C . ARG A 1 167 ? 1.663 -1.597 13.433 1.00 98.06 167 ARG A C 1
ATOM 1236 O O . ARG A 1 167 ? 1.770 -0.423 13.789 1.00 98.06 167 ARG A O 1
ATOM 1243 N N . TRP A 1 168 ? 2.259 -2.076 12.347 1.00 98.19 168 TRP A N 1
ATOM 1244 C CA . TRP A 1 168 ? 3.028 -1.280 11.391 1.00 98.19 168 TRP A CA 1
ATOM 1245 C C . TRP A 1 168 ? 3.099 -1.987 10.038 1.00 98.19 168 TRP A C 1
ATOM 1247 O O . TRP A 1 168 ? 2.677 -3.133 9.898 1.00 98.19 168 TRP A O 1
ATOM 1257 N N . PHE A 1 169 ? 3.645 -1.294 9.047 1.00 98.56 169 PHE A N 1
ATOM 1258 C CA . PHE A 1 169 ? 3.949 -1.822 7.723 1.00 98.56 169 PHE A CA 1
ATOM 1259 C C . PHE A 1 169 ? 5.461 -1.779 7.520 1.00 98.56 169 PHE A C 1
ATOM 1261 O O . PHE A 1 169 ? 6.066 -0.726 7.711 1.00 98.56 169 PHE A O 1
ATOM 1268 N N . SER A 1 170 ? 6.070 -2.907 7.161 1.00 98.25 170 SER A N 1
ATOM 1269 C CA . SER A 1 170 ? 7.454 -2.959 6.688 1.00 98.25 170 SER A CA 1
ATOM 1270 C C . SER A 1 170 ? 7.443 -2.788 5.175 1.00 98.25 170 SER A C 1
ATOM 1272 O O . SER A 1 170 ? 6.763 -3.543 4.481 1.00 98.25 170 SER A O 1
ATOM 1274 N N . MET A 1 171 ? 8.127 -1.768 4.666 1.00 98.56 171 MET A N 1
ATOM 1275 C CA . MET A 1 171 ? 8.162 -1.427 3.246 1.00 98.56 171 MET A CA 1
ATOM 1276 C C . MET A 1 171 ? 9.608 -1.465 2.766 1.00 98.56 171 MET A C 1
ATOM 1278 O O . MET A 1 171 ? 10.467 -0.828 3.373 1.00 98.56 171 MET A O 1
ATOM 1282 N N . ILE A 1 172 ? 9.882 -2.210 1.697 1.00 98.31 172 ILE A N 1
ATOM 1283 C CA . ILE A 1 172 ? 11.226 -2.414 1.148 1.00 98.31 172 ILE A CA 1
ATOM 1284 C C . ILE A 1 172 ? 11.168 -2.266 -0.373 1.00 98.31 172 ILE A C 1
ATOM 1286 O O . ILE A 1 172 ? 10.266 -2.793 -1.022 1.00 98.31 172 ILE A O 1
ATOM 1290 N N . ALA A 1 173 ? 12.139 -1.557 -0.939 1.00 98.19 173 ALA A N 1
ATOM 1291 C CA . ALA A 1 173 ? 12.329 -1.388 -2.370 1.00 98.19 173 ALA A CA 1
ATOM 1292 C C . ALA A 1 173 ? 13.804 -1.630 -2.710 1.00 98.19 173 ALA A C 1
ATOM 1294 O O . ALA A 1 173 ? 14.664 -0.892 -2.238 1.00 98.19 173 ALA A O 1
ATOM 1295 N N . VAL A 1 174 ? 14.092 -2.657 -3.508 1.00 97.06 174 VAL A N 1
ATOM 1296 C CA . VAL A 1 174 ? 15.432 -2.949 -4.041 1.00 97.06 174 VAL A CA 1
ATOM 1297 C C . VAL A 1 174 ? 15.460 -2.525 -5.502 1.00 97.06 174 VAL A C 1
ATOM 1299 O O . VAL A 1 174 ? 14.652 -3.022 -6.291 1.00 97.06 174 VAL A O 1
ATOM 1302 N N . PHE A 1 175 ? 16.354 -1.606 -5.845 1.00 96.00 175 PHE A N 1
ATOM 1303 C CA . PHE A 1 175 ? 16.474 -1.028 -7.180 1.00 96.00 175 PHE A CA 1
ATOM 1304 C C . PHE A 1 175 ? 17.505 -1.792 -7.997 1.00 96.00 175 PHE A C 1
ATOM 1306 O O . PHE A 1 175 ? 18.555 -2.172 -7.480 1.00 96.00 175 PHE A O 1
ATOM 1313 N N . TYR A 1 176 ? 17.184 -2.021 -9.265 1.00 94.62 176 TYR A N 1
ATOM 1314 C CA . TYR A 1 176 ? 18.043 -2.689 -10.226 1.00 94.62 176 TYR A CA 1
ATOM 1315 C C . TYR A 1 176 ? 18.176 -1.827 -11.475 1.00 94.62 176 TYR A C 1
ATOM 1317 O O . TYR A 1 176 ? 17.153 -1.414 -12.034 1.00 94.62 176 TYR A O 1
ATOM 1325 N N . SER A 1 177 ? 19.406 -1.689 -11.960 1.00 93.19 177 SER A N 1
ATOM 1326 C CA . SER A 1 177 ? 19.699 -1.054 -13.243 1.00 93.19 177 SER A CA 1
ATOM 1327 C C . SER A 1 177 ? 19.055 -1.807 -14.421 1.00 93.19 177 SER A C 1
ATOM 1329 O O . SER A 1 177 ? 18.614 -2.954 -14.262 1.00 93.19 177 SER A O 1
ATOM 1331 N N . PRO A 1 178 ? 19.020 -1.247 -15.649 1.00 91.44 178 PRO A N 1
ATOM 1332 C CA . PRO A 1 178 ? 18.558 -1.941 -16.848 1.00 91.44 178 PRO A CA 1
ATOM 1333 C C . PRO A 1 178 ? 19.283 -3.261 -17.121 1.00 91.44 178 PRO A C 1
ATOM 1335 O O . PRO A 1 178 ? 18.695 -4.155 -17.726 1.00 91.44 178 PRO A O 1
ATOM 1338 N N . ALA A 1 179 ? 20.533 -3.397 -16.661 1.00 88.25 179 ALA A N 1
ATOM 1339 C CA . ALA A 1 179 ? 21.312 -4.633 -16.749 1.00 88.25 179 ALA A CA 1
ATOM 1340 C C . ALA A 1 179 ? 20.928 -5.671 -15.671 1.00 88.25 179 ALA A C 1
ATOM 1342 O O . ALA A 1 179 ? 21.375 -6.815 -15.716 1.00 88.25 179 ALA A O 1
ATOM 1343 N N . GLY A 1 180 ? 20.078 -5.303 -14.708 1.00 86.88 180 GLY A N 1
ATOM 1344 C CA . GLY A 1 180 ? 19.672 -6.151 -13.589 1.00 86.88 180 GLY A CA 1
ATOM 1345 C C . GLY A 1 180 ? 20.672 -6.172 -12.433 1.00 86.88 180 GLY A C 1
ATOM 1346 O O . GLY A 1 180 ? 20.655 -7.111 -11.642 1.00 86.88 180 GLY A O 1
ATOM 1347 N N . ILE A 1 181 ? 21.541 -5.163 -12.326 1.00 88.00 181 ILE A N 1
ATOM 1348 C CA . ILE A 1 181 ? 22.500 -5.036 -11.221 1.00 88.00 181 ILE A CA 1
ATOM 1349 C C . ILE A 1 181 ? 21.806 -4.305 -10.062 1.00 88.00 181 ILE A C 1
ATOM 1351 O O . ILE A 1 181 ? 21.271 -3.224 -10.305 1.00 88.00 181 ILE A O 1
ATOM 1355 N N . PRO A 1 182 ? 21.794 -4.848 -8.828 1.00 90.06 182 PRO A N 1
ATOM 1356 C CA . PRO A 1 182 ? 21.276 -4.130 -7.667 1.00 90.06 182 PRO A CA 1
ATOM 1357 C C . PRO A 1 182 ? 22.072 -2.846 -7.412 1.00 90.06 182 PRO A C 1
ATOM 1359 O O . PRO A 1 182 ? 23.296 -2.900 -7.307 1.00 90.06 182 PRO A O 1
ATOM 1362 N N . GLU A 1 183 ? 21.386 -1.716 -7.273 1.00 91.44 183 GLU A N 1
ATOM 1363 C CA . GLU A 1 183 ? 22.023 -0.411 -7.057 1.00 91.44 183 GLU A CA 1
ATOM 1364 C C . GLU A 1 183 ? 21.927 0.031 -5.595 1.00 91.44 183 GLU A C 1
ATOM 1366 O O . GLU A 1 183 ? 22.937 0.252 -4.927 1.00 91.44 183 GLU A O 1
ATOM 1371 N N . HIS A 1 184 ? 20.705 0.113 -5.065 1.00 93.81 184 HIS A N 1
ATOM 1372 C CA . HIS A 1 184 ? 20.445 0.522 -3.686 1.00 93.81 184 HIS A CA 1
ATOM 1373 C C . HIS A 1 184 ? 19.130 -0.045 -3.148 1.00 93.81 184 HIS A C 1
ATOM 1375 O O . HIS A 1 184 ? 18.317 -0.635 -3.866 1.00 93.81 184 HIS A O 1
ATOM 1381 N N . VAL A 1 185 ? 18.927 0.138 -1.841 1.00 95.88 185 VAL A N 1
ATOM 1382 C CA . VAL A 1 185 ? 17.728 -0.297 -1.122 1.00 95.88 185 VAL A CA 1
ATOM 1383 C C . VAL A 1 185 ? 17.133 0.879 -0.361 1.00 95.88 185 VAL A C 1
ATOM 1385 O O . VAL A 1 185 ? 17.828 1.551 0.398 1.00 95.88 185 VAL A O 1
ATOM 1388 N N . LEU A 1 186 ? 15.826 1.080 -0.505 1.00 97.00 186 LEU A N 1
ATOM 1389 C CA . LEU A 1 186 ? 15.038 1.910 0.400 1.00 97.00 186 LEU A CA 1
ATOM 1390 C C . LEU A 1 186 ? 14.235 0.999 1.325 1.00 97.00 186 LEU A C 1
ATOM 1392 O O . LEU A 1 186 ? 13.623 0.027 0.881 1.00 97.00 186 LEU A O 1
ATOM 1396 N N . SER A 1 187 ? 14.204 1.322 2.616 1.00 96.75 187 SER A N 1
ATOM 1397 C CA . SER A 1 187 ? 13.348 0.623 3.572 1.00 96.75 187 SER A CA 1
ATOM 1398 C C . SER A 1 187 ? 12.722 1.585 4.573 1.00 96.75 187 SER A C 1
ATOM 1400 O O . SER A 1 187 ? 13.309 2.611 4.924 1.00 96.75 187 SER A O 1
ATOM 1402 N N . ARG A 1 188 ? 11.500 1.274 5.012 1.00 96.94 188 ARG A N 1
ATOM 1403 C CA . ARG A 1 188 ? 10.786 2.051 6.024 1.00 96.94 188 ARG A CA 1
ATOM 1404 C C . ARG A 1 188 ? 9.827 1.175 6.814 1.00 96.94 188 ARG A C 1
ATOM 1406 O O . ARG A 1 188 ? 9.037 0.426 6.246 1.00 96.94 188 ARG A O 1
ATOM 1413 N N . THR A 1 189 ? 9.846 1.354 8.128 1.00 97.69 189 THR A N 1
ATOM 1414 C CA . THR A 1 189 ? 8.780 0.886 9.013 1.00 97.69 189 THR A CA 1
ATOM 1415 C C . THR A 1 189 ? 7.797 2.026 9.224 1.00 97.69 189 THR A C 1
ATOM 1417 O O . THR A 1 189 ? 8.179 3.077 9.733 1.00 97.69 189 THR A O 1
ATOM 1420 N N . VAL A 1 190 ? 6.535 1.824 8.851 1.00 98.31 190 VAL A N 1
ATOM 1421 C CA . VAL A 1 190 ? 5.472 2.824 9.003 1.00 98.31 190 VAL A CA 1
ATOM 1422 C C . VAL A 1 190 ? 4.504 2.380 10.101 1.00 98.31 190 VAL A C 1
ATOM 1424 O O . VAL A 1 190 ? 3.725 1.447 9.882 1.00 98.31 190 VAL A O 1
ATOM 1427 N N . PRO A 1 191 ? 4.510 3.020 11.284 1.00 98.06 191 PRO A N 1
ATOM 1428 C CA . PRO A 1 191 ? 3.569 2.697 12.350 1.00 98.06 191 PRO A CA 1
ATOM 1429 C C . PRO A 1 191 ? 2.111 2.916 11.934 1.00 98.06 191 PRO A C 1
ATOM 1431 O O . PRO A 1 191 ? 1.784 3.881 11.237 1.00 98.06 191 PRO A O 1
ATOM 1434 N N . ASN A 1 192 ? 1.215 2.041 12.397 1.00 98.31 192 ASN A N 1
ATOM 1435 C CA . ASN A 1 192 ? -0.218 2.172 12.156 1.00 98.31 192 ASN A CA 1
ATOM 1436 C C . ASN A 1 192 ? -0.880 3.062 13.218 1.00 98.31 192 ASN A C 1
ATOM 1438 O O . ASN A 1 192 ? -1.453 2.583 14.200 1.00 98.31 192 ASN A O 1
ATOM 1442 N N . TRP A 1 193 ? -0.726 4.370 13.045 1.00 97.25 193 TRP A N 1
ATOM 1443 C CA . TRP A 1 193 ? -1.086 5.406 13.998 1.00 97.25 193 TRP A CA 1
ATOM 1444 C C . TRP A 1 193 ? -2.261 6.247 13.528 1.00 97.25 193 TRP A C 1
ATOM 1446 O O . TRP A 1 193 ? -2.372 6.622 12.361 1.00 97.25 193 TRP A O 1
ATOM 1456 N N . VAL A 1 194 ? -3.100 6.612 14.488 1.00 96.38 194 VAL A N 1
ATOM 1457 C CA . VAL A 1 194 ? -4.152 7.606 14.333 1.00 96.38 194 VAL A CA 1
ATOM 1458 C C . VAL A 1 194 ? -3.835 8.787 15.238 1.00 96.38 194 VAL A C 1
ATOM 1460 O O . VAL A 1 194 ? -3.462 8.606 16.396 1.00 96.38 194 VAL A O 1
ATOM 1463 N N . ASP A 1 195 ? -3.974 9.987 14.684 1.00 92.50 195 ASP A N 1
ATOM 1464 C CA . ASP A 1 195 ? -3.901 11.235 15.435 1.00 92.50 195 ASP A CA 1
ATOM 1465 C C . ASP A 1 195 ? -5.247 11.494 16.124 1.00 92.50 195 ASP A C 1
ATOM 1467 O O . ASP A 1 195 ? -6.274 11.612 15.445 1.00 92.50 195 ASP A O 1
ATOM 1471 N N . GLY A 1 196 ? -5.231 11.518 17.457 1.00 86.88 196 GLY A N 1
ATOM 1472 C CA . GLY A 1 196 ? -6.370 11.844 18.309 1.00 86.88 196 GLY A CA 1
ATOM 1473 C C . GLY A 1 196 ? -6.423 13.310 18.739 1.00 86.88 196 GLY A C 1
ATOM 1474 O O . GLY A 1 196 ? -7.207 13.647 19.627 1.00 86.88 196 GLY A O 1
ATOM 1475 N N . GLY A 1 197 ? -5.588 14.179 18.161 1.00 84.00 197 GLY A N 1
ATOM 1476 C CA . GLY A 1 197 ? -5.483 15.579 18.549 1.00 84.00 197 GLY A CA 1
ATOM 1477 C C . GLY A 1 197 ? -4.997 15.703 20.000 1.00 84.00 197 GLY A C 1
ATOM 1478 O O . GLY A 1 197 ? -3.911 15.210 20.309 1.00 84.00 197 GLY A O 1
ATOM 1479 N N . PRO A 1 198 ? -5.778 16.301 20.922 1.00 81.62 198 PRO A N 1
ATOM 1480 C CA . PRO A 1 198 ? -5.382 16.439 22.329 1.00 81.62 198 PRO A CA 1
ATOM 1481 C C . PRO A 1 198 ? -5.105 15.110 23.046 1.00 81.62 198 PRO A C 1
ATOM 1483 O O . PRO A 1 198 ? -4.303 15.073 23.972 1.00 81.62 198 PRO A O 1
ATOM 1486 N N . ALA A 1 199 ? -5.744 14.015 22.616 1.00 80.25 199 ALA A N 1
ATOM 1487 C CA . ALA A 1 199 ? -5.503 12.677 23.163 1.00 80.25 199 ALA A CA 1
ATOM 1488 C C . ALA A 1 199 ? -4.157 12.071 22.711 1.00 80.25 199 ALA A C 1
ATOM 1490 O O . ALA A 1 199 ? -3.777 10.990 23.162 1.00 80.25 199 ALA A O 1
ATOM 1491 N N . GLY A 1 200 ? -3.440 12.755 21.816 1.00 91.12 200 GLY A N 1
ATOM 1492 C CA . GLY A 1 200 ? -2.166 12.321 21.269 1.00 91.12 200 GLY A CA 1
ATOM 1493 C C . GLY A 1 200 ? -2.302 11.258 20.181 1.00 91.12 200 GLY A C 1
ATOM 1494 O O . GLY A 1 200 ? -3.363 11.024 19.598 1.00 91.12 200 GLY A O 1
ATOM 1495 N N . VAL A 1 201 ? -1.177 10.613 19.885 1.00 94.69 201 VAL A N 1
ATOM 1496 C CA . VAL A 1 201 ? -1.061 9.623 18.813 1.00 94.69 201 VAL A CA 1
ATOM 1497 C C . VAL A 1 201 ? -1.278 8.220 19.371 1.00 94.69 201 VAL A C 1
ATOM 1499 O O . VAL A 1 201 ? -0.608 7.808 20.314 1.00 94.69 201 VAL A O 1
ATOM 1502 N N . THR A 1 202 ? -2.183 7.453 18.760 1.00 96.69 202 THR A N 1
ATOM 1503 C CA . THR A 1 202 ? -2.499 6.080 19.183 1.00 96.69 202 THR A CA 1
ATOM 1504 C C . THR A 1 202 ? -2.205 5.073 18.079 1.00 96.69 202 THR A C 1
ATOM 1506 O O . THR A 1 202 ? -2.636 5.242 16.939 1.00 96.69 202 THR A O 1
ATOM 1509 N N . ASN A 1 203 ? -1.526 3.972 18.418 1.00 97.50 203 ASN A N 1
ATOM 1510 C CA . ASN A 1 203 ? -1.408 2.821 17.523 1.00 97.50 203 ASN A CA 1
ATOM 1511 C C . ASN A 1 203 ? -2.672 1.962 17.572 1.00 97.50 203 ASN A C 1
ATOM 1513 O O . ASN A 1 203 ? -3.033 1.461 18.633 1.00 97.50 203 ASN A O 1
ATOM 1517 N N . ILE A 1 204 ? -3.322 1.787 16.421 1.00 96.81 204 ILE A N 1
ATOM 1518 C CA . ILE A 1 204 ? -4.596 1.061 16.316 1.00 96.81 204 ILE A CA 1
ATOM 1519 C C . ILE A 1 204 ? -4.431 -0.437 16.031 1.00 96.81 204 ILE A C 1
ATOM 1521 O O . ILE A 1 204 ? -5.432 -1.150 15.967 1.00 96.81 204 ILE A O 1
ATOM 1525 N N . GLY A 1 205 ? -3.200 -0.917 15.837 1.00 96.06 205 GLY A N 1
ATOM 1526 C CA . GLY A 1 205 ? -2.919 -2.338 15.661 1.00 96.06 205 GLY A CA 1
ATOM 1527 C C . GLY A 1 205 ? -3.123 -3.118 16.955 1.00 96.06 205 GLY A C 1
ATOM 1528 O O . GLY A 1 205 ? -2.721 -2.652 18.030 1.00 96.06 205 GLY A O 1
ATOM 1529 N N . ASN A 1 206 ? -3.725 -4.302 16.832 1.00 91.50 206 ASN A N 1
ATOM 1530 C CA . ASN A 1 206 ? -4.078 -5.185 17.945 1.00 91.50 206 ASN A CA 1
ATOM 1531 C C . ASN A 1 206 ? -3.148 -6.385 18.066 1.00 91.50 206 ASN A C 1
ATOM 1533 O O . ASN A 1 206 ? -2.551 -6.803 17.047 1.00 91.50 206 ASN A O 1
#

Mean predicted aligned error: 6.33 Å

Radius of gyration: 17.15 Å; Cα contacts (8 Å, |Δi|>4): 479; chains: 1; bounding box: 38×38×45 Å

Secondary structure (DSSP, 8-state):
---HHHHHHHHH-PPP----TTS--STTSSPPTTPEEETTEEEEEEE-TTS-EEEEEEEESS---PPPPS--PPPTTHHHHHHHHHHTT--HHHHEEEEESS-GGGT--SS-GGGEEEEEIIIIIISTTSHHHHHHHHHHHHHHSTTSEEEEEEEEE-SSSS-SS-SEEEEEEEEE-TT--EEEEEEEEEE-EEE-GGG-EEE---

Sequence (206 aa):
APSPAESAARAASAPAGDQDADRPLDCARRMPKGAVRSGKGWILNTAGANGRTETGEACLKKPPKNKAAKRKPNPFGYAEAKAAVRRLGLDPRYHLSRCHIIAARFGGSNKLKTNLSPCGQLLTNNSGLGMSHFEIEVAGDIAKEPDGSVRYLVEPVFRAPDSSIPRWFSMIAVFYSPAGIPEHVLSRTVPNWVDGGPAGVTNIGN